Protein AF-A0A378K1S6-F1 (afdb_monomer_lite)

Organism: NCBI:txid39962

Radius of gyration: 22.29 Å; chains: 1; bounding box: 53×45×80 Å

InterPro domains:
  IPR025164 Toastrack DUF4097 [PF13349] (120-211)

Foldseek 3Di:
DPDFDEAEDAEAEALAEEEEEEHYEHNEEYYALYEYEYELYAYHYQEEYEHNYEYEYHYDDPPDPDDDDDDPDDPPDDPPDDPPVDRDEYEHAHAYEYYYNYEYEYAHYAYHYNYEYEECYEAEYAHYEYAYAYYYYLYEHEYAHYEYEYAYYYANYEAEYAAYEYEYAEYEANYEHEYAAYEYEYADYDFNYKYWYQHYFYHYNNRTQDFDPDPVRTGIDGRHQWDDDPDAWTAGNSDTCRVVVPDDPPDD

Secondary structure (DSSP, 8-state):
------EEES-BPTT-EEEEES-EEESS-BPTT-EEEEESS-EEESS-B-TT-EEEEE------------TT--------S---TTSPPPEEEESS-B-SS-EEEEEE-EEEEEEEE-TT-EEEEEES-EEEEEE-TT-EEEEEES-EEEEEE-TT-EEEEEES-EEEEEE-TT-EEEEEES-EEEEEE-TT-EEEESSS-EEETTEEPPPP--TTS-EEEETTS-EE-SSS-EEETTEE-GGGG-------

pLDDT: mean 78.79, std 20.81, range [35.28, 97.5]

Structure (mmCIF, N/CA/C/O backbone):
data_AF-A0A378K1S6-F1
#
_entry.id   AF-A0A378K1S6-F1
#
loop_
_atom_site.group_PDB
_atom_site.id
_atom_site.type_symbol
_atom_site.label_atom_id
_atom_site.label_alt_id
_atom_site.label_comp_id
_atom_site.label_asym_id
_atom_site.label_entity_id
_atom_site.label_seq_id
_atom_site.pdbx_PDB_ins_code
_atom_site.Cartn_x
_atom_site.Cartn_y
_atom_site.Cartn_z
_atom_site.occupancy
_atom_site.B_iso_or_equiv
_atom_site.auth_seq_id
_atom_site.auth_comp_id
_atom_site.auth_asym_id
_atom_site.auth_atom_id
_atom_site.pdbx_PDB_model_num
ATOM 1 N N . MET A 1 1 ? 9.702 -4.572 30.294 1.00 37.31 1 MET A N 1
ATOM 2 C CA . MET A 1 1 ? 9.050 -5.091 29.076 1.00 37.31 1 MET A CA 1
ATOM 3 C C . MET A 1 1 ? 7.591 -5.345 29.412 1.00 37.31 1 MET A C 1
ATOM 5 O O . MET A 1 1 ? 7.278 -6.385 29.970 1.00 37.31 1 MET A O 1
ATOM 9 N N . ALA A 1 2 ? 6.723 -4.352 29.216 1.00 37.12 2 ALA A N 1
ATOM 10 C CA . ALA A 1 2 ? 5.285 -4.559 29.347 1.00 37.12 2 ALA A CA 1
ATOM 11 C C . ALA A 1 2 ? 4.804 -5.079 27.992 1.00 37.12 2 ALA A C 1
ATOM 13 O O . ALA A 1 2 ? 4.876 -4.340 27.015 1.00 37.12 2 ALA A O 1
ATOM 14 N N . ALA A 1 3 ? 4.392 -6.344 27.920 1.00 41.31 3 ALA A N 1
ATOM 15 C CA . ALA A 1 3 ? 3.680 -6.844 26.753 1.00 41.31 3 ALA A CA 1
ATOM 16 C C . ALA A 1 3 ? 2.454 -5.942 26.557 1.00 41.31 3 ALA A C 1
ATOM 18 O O . ALA A 1 3 ? 1.600 -5.866 27.445 1.00 41.31 3 ALA A O 1
ATOM 19 N N . SER A 1 4 ? 2.407 -5.185 25.458 1.00 56.34 4 SER A N 1
ATOM 20 C CA . SER A 1 4 ? 1.212 -4.432 25.092 1.00 56.34 4 SER A CA 1
ATOM 21 C C . SER A 1 4 ? 0.082 -5.444 24.974 1.00 56.34 4 SER A C 1
ATOM 23 O O . SER A 1 4 ? 0.143 -6.337 24.133 1.00 56.34 4 SER A O 1
ATOM 25 N N . LYS A 1 5 ? -0.891 -5.359 25.879 1.00 69.75 5 LYS A N 1
ATOM 26 C CA . LYS A 1 5 ? -2.018 -6.282 25.939 1.00 69.75 5 LYS A CA 1
ATOM 27 C C . LYS A 1 5 ? -2.750 -6.210 24.597 1.00 69.75 5 LYS A C 1
ATOM 29 O O . LYS A 1 5 ? -3.290 -5.161 24.257 1.00 69.75 5 LYS A O 1
ATOM 34 N N . GLU A 1 6 ? -2.688 -7.289 23.830 1.00 84.44 6 GLU A N 1
ATOM 35 C CA . GLU A 1 6 ? -3.417 -7.419 22.575 1.00 84.44 6 GLU A CA 1
ATOM 36 C C . GLU A 1 6 ? -4.910 -7.485 22.886 1.00 84.44 6 GLU A C 1
ATOM 38 O O . GLU A 1 6 ? -5.344 -8.242 23.761 1.00 84.44 6 GLU A O 1
ATOM 43 N N . THR A 1 7 ? -5.687 -6.638 22.221 1.00 92.00 7 THR A N 1
ATOM 44 C CA . THR A 1 7 ? -7.142 -6.629 22.351 1.00 92.00 7 THR A CA 1
ATOM 45 C C . THR A 1 7 ? -7.732 -7.264 21.114 1.00 92.00 7 THR A C 1
ATOM 47 O O . THR A 1 7 ? -7.569 -6.739 20.017 1.00 92.00 7 THR A O 1
ATOM 50 N N . MET A 1 8 ? -8.431 -8.377 21.303 1.00 93.06 8 MET A N 1
ATOM 51 C CA . MET A 1 8 ? -9.116 -9.079 20.227 1.00 93.06 8 MET A CA 1
ATOM 52 C C . MET A 1 8 ? -10.597 -8.701 20.218 1.00 93.06 8 MET A C 1
ATOM 54 O O . MET A 1 8 ? -11.270 -8.775 21.250 1.00 93.06 8 MET A O 1
ATOM 58 N N . ILE A 1 9 ? -11.106 -8.318 19.052 1.00 94.75 9 ILE A N 1
ATOM 59 C CA . ILE A 1 9 ? -12.528 -8.101 18.781 1.00 94.75 9 ILE A CA 1
ATOM 60 C C . ILE A 1 9 ? -12.944 -8.933 17.569 1.00 94.75 9 ILE A C 1
ATOM 62 O O . ILE A 1 9 ? -12.126 -9.242 16.708 1.00 94.75 9 ILE A O 1
ATOM 66 N N . GLN A 1 10 ? -14.219 -9.307 17.501 1.00 93.12 10 GLN A N 1
ATOM 67 C CA . GLN A 1 10 ? -14.723 -10.117 16.389 1.00 93.12 10 GLN A CA 1
ATOM 68 C C . GLN A 1 10 ? -14.838 -9.290 15.102 1.00 93.12 10 GLN A C 1
ATOM 70 O O . GLN A 1 10 ? -14.186 -9.594 14.114 1.00 93.12 10 GLN A O 1
ATOM 75 N N . LEU A 1 11 ? -15.606 -8.201 15.135 1.00 94.25 11 LEU A N 1
ATOM 76 C CA . LEU A 1 11 ? -15.979 -7.409 13.962 1.00 94.25 11 LEU A CA 1
ATOM 77 C C . LEU A 1 11 ? -16.127 -5.942 14.368 1.00 94.25 11 LEU A C 1
ATOM 79 O O . LEU A 1 11 ? -16.638 -5.655 15.453 1.00 94.25 11 LEU A O 1
ATOM 83 N N . ILE A 1 12 ? -15.735 -5.031 13.479 1.00 95.00 12 ILE A N 1
ATOM 84 C CA . ILE A 1 12 ? -16.122 -3.614 13.548 1.00 95.00 12 ILE A CA 1
ATOM 85 C C . ILE A 1 12 ? -17.255 -3.413 12.550 1.00 95.00 12 ILE A C 1
ATOM 87 O O . ILE A 1 12 ? -17.107 -3.770 11.382 1.00 95.00 12 ILE A O 1
ATOM 91 N N . LYS A 1 13 ? -18.394 -2.885 12.995 1.00 96.00 13 LYS A N 1
ATOM 92 C CA . LYS A 1 13 ? -19.595 -2.764 12.161 1.00 96.00 13 LYS A CA 1
ATOM 93 C C . LYS A 1 13 ? -19.467 -1.638 11.140 1.00 96.00 13 LYS A C 1
ATOM 95 O O . LYS A 1 13 ? -18.623 -0.750 11.250 1.00 96.00 13 LYS A O 1
ATOM 100 N N . ASP A 1 14 ? -20.362 -1.660 10.161 1.00 96.19 14 ASP A N 1
ATOM 101 C CA . ASP A 1 14 ? -20.460 -0.608 9.154 1.00 96.19 14 ASP A CA 1
ATOM 102 C C . ASP A 1 14 ? -20.673 0.763 9.804 1.00 96.19 14 ASP A C 1
ATOM 104 O O . ASP A 1 14 ? -21.499 0.928 10.705 1.00 96.19 14 ASP A O 1
ATOM 108 N N . SER A 1 15 ? -19.923 1.755 9.325 1.00 95.56 15 SER A N 1
ATOM 109 C CA . SER A 1 15 ? -19.934 3.143 9.802 1.00 95.56 15 SER A CA 1
ATOM 110 C C . SER A 1 15 ? -19.638 3.311 11.300 1.00 95.56 15 SER A C 1
ATOM 112 O O . SER A 1 15 ? -19.875 4.380 11.865 1.00 95.56 15 SER A O 1
ATOM 114 N N . GLU A 1 16 ? -19.107 2.279 11.961 1.00 95.25 16 GLU A N 1
ATOM 115 C CA . GLU A 1 16 ? -18.703 2.352 13.361 1.00 95.25 16 GLU A CA 1
ATOM 116 C C . GLU A 1 16 ? -17.388 3.125 13.494 1.00 95.25 16 GLU A C 1
ATOM 118 O O . GLU A 1 16 ? -16.452 2.933 12.718 1.00 95.25 16 GLU A O 1
ATOM 123 N N . SER A 1 17 ? -17.304 4.000 14.498 1.00 95.12 17 SER A N 1
ATOM 124 C CA . SER A 1 17 ? -16.050 4.648 14.878 1.00 95.12 17 SER A CA 1
ATOM 125 C C . SER A 1 17 ? -15.469 3.933 16.088 1.00 95.12 17 SER A C 1
ATOM 127 O O . SER A 1 17 ? -16.049 3.979 17.172 1.00 95.12 17 SER A O 1
ATOM 129 N N . PHE A 1 18 ? -14.310 3.311 15.912 1.00 94.00 18 PHE A N 1
ATOM 130 C CA . PHE A 1 18 ? -13.623 2.541 16.935 1.00 94.00 18 PHE A CA 1
ATOM 131 C C . PHE A 1 18 ? -12.233 3.120 17.194 1.00 94.00 18 PHE A C 1
ATOM 133 O O . PHE A 1 18 ? -11.420 3.260 16.280 1.00 94.00 18 PHE A O 1
ATOM 140 N N . GLU A 1 19 ? -11.945 3.449 18.450 1.00 94.06 19 GLU A N 1
ATOM 141 C CA . GLU A 1 19 ? -10.629 3.928 18.869 1.00 94.06 19 GLU A CA 1
ATOM 142 C C . GLU A 1 19 ? -10.032 2.973 19.900 1.00 94.06 19 GLU A C 1
ATOM 144 O O . GLU A 1 19 ? -10.683 2.601 20.879 1.00 94.06 19 GLU A O 1
ATOM 149 N N . HIS A 1 20 ? -8.777 2.585 19.698 1.00 92.31 20 HIS A N 1
ATOM 150 C CA . HIS A 1 20 ? -8.073 1.682 20.596 1.00 92.31 20 HIS A CA 1
ATOM 151 C C . HIS A 1 20 ? -6.643 2.143 20.847 1.00 92.31 20 HIS A C 1
ATOM 153 O O . HIS A 1 20 ? -5.981 2.680 19.960 1.00 92.31 20 HIS A O 1
ATOM 159 N N . LYS A 1 21 ? -6.150 1.914 22.067 1.00 90.38 21 LYS A N 1
ATOM 160 C CA . LYS A 1 21 ? -4.752 2.145 22.426 1.00 90.38 21 LYS A CA 1
ATOM 161 C C . LYS A 1 21 ? -4.055 0.814 22.685 1.00 90.38 21 LYS A C 1
ATOM 163 O O . LYS A 1 21 ? -4.453 0.096 23.597 1.00 90.38 21 LYS A O 1
ATOM 168 N N . GLY A 1 22 ? -2.969 0.559 21.964 1.00 88.88 22 GLY A N 1
ATOM 169 C CA . GLY A 1 22 ? -2.272 -0.725 21.946 1.00 88.88 22 GLY A CA 1
ATOM 170 C C . GLY A 1 22 ? -2.624 -1.542 20.706 1.00 88.88 22 GLY A C 1
ATOM 171 O O . GLY A 1 22 ? -3.211 -1.022 19.760 1.00 88.88 22 GLY A O 1
ATOM 172 N N . THR A 1 23 ? -2.202 -2.804 20.682 1.00 91.81 23 THR A N 1
ATOM 173 C CA . THR A 1 23 ? -2.422 -3.684 19.530 1.00 91.81 23 THR A CA 1
ATOM 174 C C . THR A 1 23 ? -3.869 -4.162 19.485 1.00 91.81 23 THR A C 1
ATOM 176 O O . THR A 1 23 ? -4.363 -4.736 20.457 1.00 91.81 23 THR A O 1
ATOM 179 N N . LEU A 1 24 ? -4.523 -3.937 18.346 1.00 94.06 24 LEU A N 1
ATOM 180 C CA . LEU A 1 24 ? -5.886 -4.367 18.057 1.00 94.06 24 LEU A CA 1
ATOM 181 C C . LEU A 1 24 ? -5.865 -5.520 17.052 1.00 94.06 24 LEU A C 1
ATOM 183 O O . LEU A 1 24 ? -5.277 -5.391 15.979 1.00 94.06 24 LEU A O 1
ATOM 187 N N . HIS A 1 25 ? -6.556 -6.605 17.376 1.00 96.00 25 HIS A N 1
ATOM 188 C CA . HIS A 1 25 ? -6.791 -7.734 16.484 1.00 96.00 25 HIS A CA 1
ATOM 189 C C . HIS A 1 25 ? -8.284 -7.848 16.180 1.00 96.00 25 HIS A C 1
ATOM 191 O O . HIS A 1 25 ? -9.105 -7.969 17.087 1.00 96.00 25 HIS A O 1
ATOM 197 N N . VAL A 1 26 ? -8.638 -7.777 14.901 1.00 96.12 26 VAL A N 1
ATOM 198 C CA . VAL A 1 26 ? -9.987 -7.973 14.373 1.00 96.12 26 VAL A CA 1
ATOM 199 C C . VAL A 1 26 ? -10.040 -9.355 13.726 1.00 96.12 26 VAL A C 1
ATOM 201 O O . VAL A 1 26 ? -9.408 -9.582 12.695 1.00 96.12 26 VAL A O 1
ATOM 204 N N . ALA A 1 27 ? -10.766 -10.277 14.355 1.00 94.00 27 ALA A N 1
ATOM 205 C CA . ALA A 1 27 ? -10.811 -11.690 13.968 1.00 94.00 27 ALA A CA 1
ATOM 206 C C . ALA A 1 27 ? -11.601 -11.945 12.674 1.00 94.00 27 ALA A C 1
ATOM 208 O O . ALA A 1 27 ? -11.364 -12.921 11.969 1.00 94.00 27 ALA A O 1
ATOM 209 N N . GLU A 1 28 ? -12.560 -11.077 12.367 1.00 94.62 28 GLU A N 1
ATOM 210 C CA . GLU A 1 28 ? -13.306 -11.091 11.118 1.00 94.62 28 GLU A CA 1
ATOM 211 C C . GLU A 1 28 ? -12.905 -9.867 10.293 1.00 94.62 28 GLU A C 1
ATOM 213 O O . GLU A 1 28 ? -11.771 -9.753 9.846 1.00 94.62 28 GLU A O 1
ATOM 218 N N . SER A 1 29 ? -13.821 -8.936 10.057 1.00 94.50 29 SER A N 1
ATOM 219 C CA . SER A 1 29 ? -13.628 -7.850 9.102 1.00 94.50 29 SER A CA 1
ATOM 220 C C . SER A 1 29 ? -13.807 -6.479 9.743 1.00 94.50 29 SER A C 1
ATOM 222 O O . SER A 1 29 ? -14.279 -6.336 10.871 1.00 94.50 29 SER A O 1
ATOM 224 N N . ILE A 1 30 ? -13.424 -5.449 8.999 1.00 95.56 30 ILE A N 1
ATOM 225 C CA . ILE A 1 30 ? -13.795 -4.064 9.281 1.00 95.56 30 ILE A CA 1
ATOM 226 C C . ILE A 1 30 ? -14.911 -3.698 8.303 1.00 95.56 30 ILE A C 1
ATOM 228 O O . ILE A 1 30 ? -14.750 -3.874 7.093 1.00 95.56 30 ILE A O 1
ATOM 232 N N . GLY A 1 31 ? -16.049 -3.256 8.832 1.00 93.94 31 GLY A N 1
ATOM 233 C CA . GLY A 1 31 ? -17.245 -2.915 8.069 1.00 93.94 31 GLY A CA 1
ATOM 234 C C . GLY A 1 31 ? -17.079 -1.692 7.168 1.00 93.94 31 GLY A C 1
ATOM 235 O O . GLY A 1 31 ? -16.126 -0.915 7.283 1.00 93.94 31 GLY A O 1
ATOM 236 N N . ALA A 1 32 ? -18.026 -1.520 6.251 1.00 95.19 32 ALA A N 1
ATOM 237 C CA . ALA A 1 32 ? -17.996 -0.456 5.256 1.00 95.19 32 ALA A CA 1
ATOM 238 C C . ALA A 1 32 ? -18.150 0.918 5.921 1.00 95.19 32 ALA A C 1
ATOM 240 O O . ALA A 1 32 ? -18.984 1.108 6.806 1.00 95.19 32 ALA A O 1
ATOM 241 N N . GLY A 1 33 ? -17.337 1.893 5.519 1.00 93.06 33 GLY A N 1
ATOM 242 C CA . GLY A 1 33 ? -17.345 3.244 6.090 1.00 93.06 33 GLY A CA 1
ATOM 243 C C . GLY A 1 33 ? -16.884 3.325 7.549 1.00 93.06 33 GLY A C 1
ATOM 244 O O . GLY A 1 33 ? -16.992 4.390 8.158 1.00 93.06 33 GLY A O 1
ATOM 245 N N . ALA A 1 34 ? -16.395 2.228 8.137 1.00 95.75 34 ALA A N 1
ATOM 246 C CA . ALA A 1 34 ? -15.926 2.226 9.514 1.00 95.75 34 ALA A CA 1
ATOM 247 C C . ALA A 1 34 ? -14.677 3.100 9.670 1.00 95.75 34 ALA A C 1
ATOM 249 O O . ALA A 1 34 ? -13.805 3.149 8.798 1.00 95.75 34 ALA A O 1
ATOM 250 N N . LYS A 1 35 ? -14.564 3.768 10.815 1.00 96.38 35 LYS A N 1
ATOM 251 C CA . LYS A 1 35 ? -13.406 4.577 11.177 1.00 96.38 35 LYS A CA 1
ATOM 252 C C . LYS A 1 35 ? -12.655 3.899 12.309 1.00 96.38 35 LYS A C 1
ATOM 254 O O . LYS A 1 35 ? -13.189 3.768 13.403 1.00 96.38 35 LYS A O 1
ATOM 259 N N . VAL A 1 36 ? -11.408 3.513 12.075 1.00 95.25 36 VAL A N 1
ATOM 260 C CA . VAL A 1 36 ? -10.597 2.791 13.060 1.00 95.25 36 VAL A CA 1
ATOM 261 C C . VAL A 1 36 ? -9.342 3.584 13.363 1.00 95.25 36 VAL A C 1
ATOM 263 O O . VAL A 1 36 ? -8.524 3.828 12.481 1.00 95.25 36 VAL A O 1
ATOM 266 N N . ILE A 1 37 ? -9.178 3.983 14.619 1.00 93.12 37 ILE A N 1
ATOM 267 C CA . ILE A 1 37 ? -7.979 4.679 15.083 1.00 93.12 37 ILE A CA 1
ATOM 268 C C . ILE A 1 37 ? -7.268 3.785 16.089 1.00 93.12 37 ILE A C 1
ATOM 270 O O . ILE A 1 37 ? -7.780 3.530 17.178 1.00 93.12 37 ILE A O 1
ATOM 274 N N . VAL A 1 38 ? -6.061 3.343 15.747 1.00 91.62 38 VAL A N 1
ATOM 275 C CA . VAL A 1 38 ? -5.200 2.581 16.656 1.00 91.62 38 VAL A CA 1
ATOM 276 C C . VAL A 1 38 ? -4.043 3.466 17.083 1.00 91.62 38 VAL A C 1
ATOM 278 O O . VAL A 1 38 ? -3.268 3.937 16.258 1.00 91.62 38 VAL A O 1
ATOM 281 N N . THR A 1 39 ? -3.929 3.719 18.382 1.00 89.38 39 THR A N 1
ATOM 282 C CA . THR A 1 39 ? -2.878 4.559 18.957 1.00 89.38 39 THR A CA 1
ATOM 283 C C . THR A 1 39 ? -1.844 3.699 19.669 1.00 89.38 39 THR A C 1
ATOM 285 O O . THR A 1 39 ? -2.197 2.863 20.494 1.00 89.38 39 THR A O 1
ATOM 288 N N . ASP A 1 40 ? -0.558 3.932 19.413 1.00 85.38 40 ASP A N 1
ATOM 289 C CA . ASP A 1 40 ? 0.555 3.234 20.073 1.00 85.38 40 ASP A CA 1
ATOM 290 C C . ASP A 1 40 ? 0.516 1.701 19.942 1.00 85.38 40 ASP A C 1
ATOM 292 O O . ASP A 1 40 ? 0.953 0.988 20.844 1.00 85.38 40 ASP A O 1
ATOM 296 N N . GLY A 1 41 ? 0.031 1.181 18.814 1.00 88.06 41 GLY A N 1
ATOM 297 C CA . GLY A 1 41 ? 0.006 -0.259 18.575 1.00 88.06 41 GLY A CA 1
ATOM 298 C C . GLY A 1 41 ? -0.241 -0.646 17.126 1.00 88.06 41 GLY A C 1
ATOM 299 O O . GLY A 1 41 ? -0.372 0.210 16.251 1.00 88.06 41 GLY A O 1
ATOM 300 N N . SER A 1 42 ? -0.254 -1.953 16.896 1.00 91.31 42 SER A N 1
ATOM 301 C CA . SER A 1 42 ? -0.477 -2.564 15.585 1.00 91.31 42 SER A CA 1
ATOM 302 C C . SER A 1 42 ? -1.959 -2.861 15.355 1.00 91.31 42 SER A C 1
ATOM 304 O O . SER A 1 42 ? -2.729 -2.979 16.308 1.00 91.31 42 SER A O 1
ATOM 306 N N . LEU A 1 43 ? -2.351 -2.999 14.092 1.00 93.56 43 LEU A N 1
ATOM 307 C CA . LEU A 1 43 ? -3.688 -3.441 13.705 1.00 93.56 43 LEU A CA 1
ATOM 308 C C . LEU A 1 43 ? -3.562 -4.730 12.897 1.00 93.56 43 LEU A C 1
ATOM 310 O O . LEU A 1 43 ? -2.908 -4.750 11.858 1.00 93.56 43 LEU A O 1
ATOM 314 N N . ILE A 1 44 ? -4.185 -5.796 13.376 1.00 95.06 44 ILE A N 1
ATOM 315 C CA . ILE A 1 44 ? -4.249 -7.091 12.701 1.00 95.06 44 ILE A CA 1
ATOM 316 C C . ILE A 1 44 ? -5.705 -7.321 12.308 1.00 95.06 44 ILE A C 1
ATOM 318 O O . ILE A 1 44 ? -6.595 -7.159 13.138 1.00 95.06 44 ILE A O 1
ATOM 322 N N . VAL A 1 45 ? -5.951 -7.663 11.050 1.00 95.94 45 VAL A N 1
ATOM 323 C CA . VAL A 1 45 ? -7.276 -7.969 10.506 1.00 95.94 45 VAL A CA 1
ATOM 324 C C . VAL A 1 45 ? -7.179 -9.302 9.774 1.00 95.94 45 VAL A C 1
ATOM 326 O O . VAL A 1 45 ? -6.493 -9.397 8.754 1.00 95.94 45 VAL A O 1
ATOM 329 N N . ASP A 1 46 ? -7.845 -10.330 10.290 1.00 95.00 46 ASP A N 1
ATOM 330 C CA . ASP A 1 46 ? -7.813 -11.676 9.697 1.00 95.00 46 ASP A CA 1
ATOM 331 C C . ASP A 1 46 ? -8.727 -11.784 8.465 1.00 95.00 46 ASP A C 1
ATOM 333 O O . ASP A 1 46 ? -8.480 -12.569 7.549 1.00 95.00 46 ASP A O 1
ATOM 337 N N . GLY A 1 47 ? -9.785 -10.979 8.415 1.00 94.12 47 GLY A N 1
ATOM 338 C CA . GLY A 1 47 ? -10.680 -10.851 7.274 1.00 94.12 47 GLY A CA 1
ATOM 339 C C . GLY A 1 47 ? -10.358 -9.633 6.416 1.00 94.12 47 GLY A C 1
ATOM 340 O O . GLY A 1 47 ? -9.199 -9.277 6.199 1.00 94.12 47 GLY A O 1
ATOM 341 N N . SER A 1 48 ? -11.407 -9.018 5.873 1.00 95.12 48 SER A N 1
ATOM 342 C CA . SER A 1 48 ? -11.287 -7.931 4.898 1.00 95.12 48 SER A CA 1
ATOM 343 C C . SER A 1 48 ? -11.622 -6.574 5.513 1.00 95.12 48 SER A C 1
ATOM 345 O O . SER A 1 48 ? -12.363 -6.467 6.490 1.00 95.12 48 SER A O 1
ATOM 347 N N . ILE A 1 49 ? -11.094 -5.513 4.919 1.00 95.50 49 ILE A N 1
ATOM 348 C CA . ILE A 1 49 ? -11.525 -4.141 5.180 1.00 95.50 49 ILE A CA 1
ATOM 349 C C . ILE A 1 49 ? -12.504 -3.776 4.074 1.00 95.50 49 ILE A C 1
ATOM 351 O O . ILE A 1 49 ? -12.120 -3.813 2.913 1.00 95.50 49 ILE A O 1
ATOM 355 N N . HIS A 1 50 ? -13.747 -3.447 4.402 1.00 96.44 50 HIS A N 1
ATOM 356 C CA . HIS A 1 50 ? -14.764 -3.120 3.402 1.00 96.44 50 HIS A CA 1
ATOM 357 C C . HIS A 1 50 ? -14.673 -1.667 2.920 1.00 96.44 50 HIS A C 1
ATOM 359 O O . HIS A 1 50 ? -13.878 -0.859 3.410 1.00 96.44 50 HIS A O 1
ATOM 365 N N . ASP A 1 51 ? -15.501 -1.353 1.929 1.00 96.88 51 ASP A N 1
ATOM 366 C CA . ASP A 1 51 ? -15.455 -0.108 1.175 1.00 96.88 51 ASP A CA 1
ATOM 367 C C . ASP A 1 51 ? -15.599 1.136 2.057 1.00 96.88 51 ASP A C 1
ATOM 369 O O . ASP A 1 51 ? -16.388 1.180 3.000 1.00 96.88 51 ASP A O 1
ATOM 373 N N . GLY A 1 52 ? -14.845 2.184 1.736 1.00 93.00 52 GLY A N 1
ATOM 374 C CA . GLY A 1 52 ? -14.927 3.485 2.397 1.00 93.00 52 GLY A CA 1
ATOM 375 C C . GLY A 1 52 ? -14.378 3.521 3.824 1.00 93.00 52 GLY A C 1
ATOM 376 O O . GLY A 1 52 ? -14.511 4.548 4.490 1.00 93.00 52 GLY A O 1
ATOM 377 N N . ALA A 1 53 ? -13.777 2.436 4.320 1.00 95.19 53 ALA A N 1
ATOM 378 C CA . ALA A 1 53 ? -13.182 2.429 5.649 1.00 95.19 53 ALA A CA 1
ATOM 379 C C . ALA A 1 53 ? -12.025 3.441 5.759 1.00 95.19 53 ALA A C 1
ATOM 381 O O . ALA A 1 53 ? -11.242 3.653 4.826 1.00 95.19 53 ALA A O 1
ATO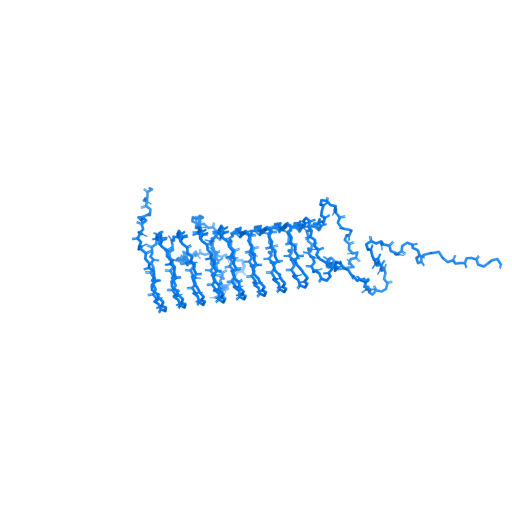M 382 N N . HIS A 1 54 ? -11.897 4.053 6.932 1.00 95.12 54 HIS A N 1
ATOM 383 C CA . HIS A 1 54 ? -10.850 5.013 7.249 1.00 95.12 54 HIS A CA 1
ATOM 384 C C . HIS A 1 54 ? -10.035 4.525 8.444 1.00 95.12 54 HIS A C 1
ATOM 386 O O . HIS A 1 54 ? -10.521 4.497 9.573 1.00 95.12 54 HIS A O 1
ATOM 392 N N . ILE A 1 55 ? -8.783 4.156 8.201 1.00 93.69 55 ILE A N 1
ATOM 393 C CA . ILE A 1 55 ? -7.886 3.580 9.196 1.00 93.69 55 ILE A CA 1
ATOM 394 C C . ILE A 1 55 ? -6.742 4.550 9.465 1.00 93.69 55 ILE A C 1
ATOM 396 O O . ILE A 1 55 ? -6.069 5.030 8.550 1.00 93.69 55 ILE A O 1
ATOM 400 N N . GLU A 1 56 ? -6.484 4.805 10.740 1.00 92.38 56 GLU A N 1
ATOM 401 C CA . GLU A 1 56 ? -5.384 5.654 11.167 1.00 92.38 56 GLU A CA 1
ATOM 402 C C . GLU A 1 56 ? -4.581 4.980 12.279 1.00 92.38 56 GLU A C 1
ATOM 404 O O . GLU A 1 56 ? -5.090 4.729 13.372 1.00 92.38 56 GLU A O 1
ATOM 409 N N . LEU A 1 57 ? -3.302 4.709 12.011 1.00 88.69 57 LEU A N 1
ATOM 410 C CA . LEU A 1 57 ? -2.364 4.261 13.036 1.00 88.69 57 LEU A CA 1
ATOM 411 C C . LEU A 1 57 ? -1.609 5.481 13.557 1.00 88.69 57 LEU A C 1
ATOM 413 O O . LEU A 1 57 ? -0.710 6.026 12.903 1.00 88.69 57 LEU A O 1
ATOM 417 N N . ARG A 1 58 ? -2.007 5.916 14.750 1.00 86.06 58 ARG A N 1
ATOM 418 C CA . ARG A 1 58 ? -1.461 7.078 15.440 1.00 86.06 58 ARG A CA 1
ATOM 419 C C . ARG A 1 58 ? -0.371 6.667 16.414 1.00 86.06 58 ARG A C 1
ATOM 421 O O . ARG A 1 58 ? -0.388 5.607 17.035 1.00 86.06 58 ARG A O 1
ATOM 428 N N . GLU A 1 59 ? 0.559 7.583 16.605 1.00 77.19 59 GLU A N 1
ATOM 429 C CA . GLU A 1 59 ? 1.514 7.531 17.699 1.00 77.19 59 GLU A CA 1
ATOM 430 C C . GLU A 1 59 ? 1.210 8.692 18.632 1.00 77.19 59 GLU A C 1
ATOM 432 O O . GLU A 1 59 ? 0.966 9.814 18.172 1.00 77.19 59 GLU A O 1
ATOM 437 N N . THR A 1 60 ? 1.206 8.436 19.939 1.00 72.56 60 THR A N 1
ATOM 438 C CA . THR A 1 60 ? 1.162 9.538 20.891 1.00 72.56 60 THR A CA 1
ATOM 439 C C . THR A 1 60 ? 2.414 10.391 20.691 1.00 72.56 60 THR A C 1
ATOM 441 O O . THR A 1 60 ? 3.528 9.860 20.695 1.00 72.56 60 THR A O 1
ATOM 444 N N . PRO A 1 61 ? 2.273 11.714 20.490 1.00 61.12 61 PRO A N 1
ATOM 445 C CA . PRO A 1 61 ? 3.426 12.583 20.338 1.00 61.12 61 PRO A CA 1
ATOM 446 C C . PRO A 1 61 ? 4.314 12.457 21.576 1.00 61.12 61 PRO A C 1
ATOM 448 O O . PRO A 1 61 ? 3.960 12.917 22.662 1.00 61.12 61 PRO A O 1
ATOM 451 N N . ARG A 1 62 ? 5.486 11.834 21.431 1.00 53.75 62 ARG A N 1
ATOM 452 C CA . ARG A 1 62 ? 6.529 11.939 22.447 1.00 53.75 62 ARG A CA 1
ATOM 453 C C . ARG A 1 62 ? 7.103 13.338 22.317 1.00 53.75 62 ARG A C 1
ATOM 455 O O . ARG A 1 62 ? 7.785 13.643 21.344 1.00 53.75 62 ARG A O 1
ATOM 462 N N . SER A 1 63 ? 6.779 14.205 23.269 1.00 47.56 63 SER A N 1
ATOM 463 C CA . SER A 1 63 ? 7.315 15.561 23.344 1.00 47.56 63 SER A CA 1
ATOM 464 C C . SER A 1 63 ? 8.842 15.512 23.385 1.00 47.56 63 SER A C 1
ATOM 466 O O . SER A 1 63 ? 9.437 15.315 24.443 1.00 47.56 63 SER A O 1
ATOM 468 N N . TYR A 1 64 ? 9.494 15.689 22.240 1.00 40.34 64 TYR A N 1
ATOM 469 C CA . TYR A 1 64 ? 10.937 15.854 22.188 1.00 40.34 64 TYR A CA 1
ATOM 470 C C . TYR A 1 64 ? 11.232 17.344 22.371 1.00 40.34 64 TYR A C 1
ATOM 472 O O . TYR A 1 64 ? 11.058 18.143 21.452 1.00 40.34 64 TYR A O 1
ATOM 480 N N . ARG A 1 65 ? 11.642 17.748 23.583 1.00 41.09 65 ARG A N 1
ATOM 481 C CA . ARG A 1 65 ? 12.246 19.072 23.799 1.00 41.09 65 ARG A CA 1
ATOM 482 C C . ARG A 1 65 ? 13.613 19.083 23.107 1.00 41.09 65 ARG A C 1
ATOM 484 O O . ARG A 1 65 ? 14.628 18.857 23.754 1.00 41.09 65 ARG A O 1
ATOM 491 N N . SER A 1 66 ? 13.652 19.335 21.801 1.00 42.50 66 SER A N 1
ATOM 492 C CA . SER A 1 66 ? 14.896 19.709 21.126 1.00 42.50 66 SER A CA 1
ATOM 493 C C . SER A 1 66 ? 14.980 21.226 21.070 1.00 42.50 66 SER A C 1
ATOM 495 O O . SER A 1 66 ? 14.339 21.868 20.244 1.00 42.50 66 SER A O 1
ATOM 497 N N . GLY A 1 67 ? 15.733 21.804 22.002 1.00 43.75 67 GLY A N 1
ATOM 498 C CA . GLY A 1 67 ? 16.249 23.157 21.857 1.00 43.75 67 GLY A CA 1
ATOM 499 C C . GLY A 1 67 ? 17.662 23.062 21.303 1.00 43.75 67 GLY A C 1
ATOM 500 O O . GLY A 1 67 ? 18.571 22.679 22.033 1.00 43.75 67 GLY A O 1
ATOM 501 N N . THR A 1 68 ? 17.862 23.395 20.032 1.00 45.00 68 THR A N 1
ATOM 502 C CA . THR A 1 68 ? 19.202 23.647 19.493 1.00 45.00 68 THR A CA 1
ATOM 503 C C . THR A 1 68 ? 19.449 25.150 19.569 1.00 45.00 68 THR A C 1
ATOM 505 O O . THR A 1 68 ? 18.809 25.916 18.855 1.00 45.00 68 THR A O 1
ATOM 508 N N . GLN A 1 69 ? 20.355 25.587 20.447 1.00 39.72 69 GLN A N 1
ATOM 509 C CA . GLN A 1 69 ? 20.869 26.956 20.413 1.00 39.72 69 GLN A CA 1
ATOM 510 C C . GLN A 1 69 ? 21.990 27.044 19.376 1.00 39.72 69 GLN A C 1
ATOM 512 O O . GLN A 1 69 ? 23.049 26.447 19.550 1.00 39.72 69 GLN A O 1
ATOM 517 N N . ILE A 1 70 ? 21.773 27.830 18.322 1.00 40.88 70 ILE A N 1
ATOM 518 C CA . ILE A 1 70 ? 22.840 28.363 17.471 1.00 40.88 70 ILE A CA 1
ATOM 519 C C . ILE A 1 70 ? 22.761 29.884 17.588 1.00 40.88 70 ILE A C 1
ATOM 521 O O . ILE A 1 70 ? 21.772 30.488 17.182 1.00 40.88 70 ILE A O 1
ATOM 525 N N . GLY A 1 71 ? 23.784 30.493 18.193 1.00 39.72 71 GLY A N 1
ATOM 526 C CA . GLY A 1 71 ? 24.060 31.930 18.084 1.00 39.72 71 GLY A CA 1
ATOM 527 C C . GLY A 1 71 ? 22.895 32.889 18.369 1.00 39.72 71 GLY A C 1
ATOM 528 O O . GLY A 1 71 ? 22.696 33.825 17.605 1.00 39.72 71 GLY A O 1
ATOM 529 N N . GLY A 1 72 ? 22.127 32.681 19.445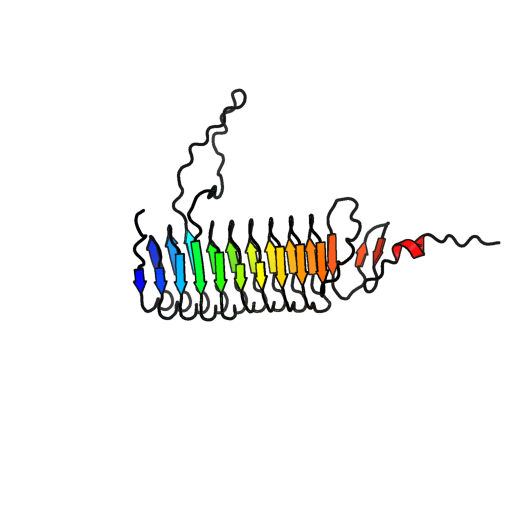 1.00 42.09 72 GLY A N 1
ATOM 530 C CA . GLY A 1 72 ? 21.134 33.660 19.918 1.00 42.09 72 GLY A CA 1
ATOM 531 C C . GLY A 1 72 ? 19.778 33.681 19.196 1.00 42.09 72 GLY A C 1
ATOM 532 O O . GLY A 1 72 ? 18.955 34.537 19.515 1.00 42.09 72 GLY A O 1
ATOM 533 N N . LEU A 1 73 ? 19.494 32.750 18.277 1.00 41.31 73 LEU A N 1
ATOM 534 C CA . LEU A 1 73 ? 18.185 32.646 17.621 1.00 41.31 73 LEU A CA 1
ATOM 535 C C . LEU A 1 73 ? 17.308 31.569 18.285 1.00 41.31 73 LEU A C 1
ATOM 537 O O . LEU A 1 73 ? 17.543 30.372 18.124 1.00 41.31 73 LEU A O 1
ATOM 541 N N . THR A 1 74 ? 16.261 31.985 19.002 1.00 45.47 74 THR A N 1
ATOM 542 C CA . THR A 1 74 ? 15.188 31.086 19.465 1.00 45.47 74 THR A CA 1
ATOM 543 C C . THR A 1 74 ? 14.147 30.955 18.353 1.00 45.47 74 THR A C 1
ATOM 545 O O . THR A 1 74 ? 13.345 31.864 18.143 1.00 45.47 74 THR A O 1
ATOM 548 N N . LEU A 1 75 ? 14.133 29.835 17.626 1.00 46.59 75 LEU A N 1
ATOM 549 C CA . LEU A 1 75 ? 13.064 29.539 16.666 1.00 46.59 75 LEU A CA 1
ATOM 550 C C . LEU A 1 75 ? 11.793 29.152 17.440 1.00 46.59 75 LEU A C 1
ATOM 552 O O . LEU A 1 75 ? 11.631 28.011 17.861 1.00 46.59 75 LEU A O 1
ATOM 556 N N . GLY A 1 76 ? 10.913 30.131 17.672 1.00 41.72 76 GLY A N 1
ATOM 557 C CA . GLY A 1 76 ? 9.755 30.007 18.567 1.00 41.72 76 GLY A CA 1
ATOM 558 C C . GLY A 1 76 ? 8.674 29.016 18.128 1.00 41.72 76 GLY A C 1
ATOM 559 O O . GLY A 1 76 ? 7.890 28.591 18.967 1.00 41.72 76 GLY A O 1
ATOM 560 N N . TYR A 1 77 ? 8.635 28.616 16.854 1.00 37.31 77 TYR A N 1
ATOM 561 C CA . TYR A 1 77 ? 7.621 27.695 16.339 1.00 37.31 77 TYR A CA 1
ATOM 562 C C . TYR A 1 77 ? 8.157 26.902 15.146 1.00 37.31 77 TYR A C 1
ATOM 564 O O . TYR A 1 77 ? 7.984 27.291 13.994 1.00 37.31 77 TYR A O 1
ATOM 572 N N . VAL A 1 78 ? 8.795 25.764 15.413 1.00 44.44 78 VAL A N 1
ATOM 573 C CA . VAL A 1 78 ? 8.971 24.724 14.395 1.00 44.44 78 VAL A CA 1
ATOM 574 C C . VAL A 1 78 ? 7.895 23.673 14.644 1.00 44.44 78 VAL A C 1
ATOM 576 O O . VAL A 1 78 ? 7.962 22.926 15.618 1.00 44.44 78 VAL A O 1
ATOM 579 N N . SER A 1 79 ? 6.881 23.609 13.780 1.00 40.03 79 SER A N 1
ATOM 580 C CA . SER A 1 79 ? 5.960 22.473 13.766 1.00 40.03 79 SER A CA 1
ATOM 581 C C . SER A 1 79 ? 6.688 21.293 13.133 1.00 40.03 79 SER A C 1
ATOM 583 O O . SER A 1 79 ? 6.724 21.161 11.907 1.00 40.03 79 SER A O 1
ATOM 585 N N . ILE A 1 80 ? 7.320 20.454 13.948 1.00 44.72 80 ILE A N 1
ATOM 586 C CA . ILE A 1 80 ? 7.980 19.270 13.414 1.00 44.72 80 ILE A CA 1
ATOM 587 C C . ILE A 1 80 ? 6.901 18.217 13.173 1.00 44.72 80 ILE A C 1
ATOM 589 O O . ILE A 1 80 ? 6.367 17.616 14.105 1.00 44.72 80 ILE A O 1
ATOM 593 N N . ARG A 1 81 ? 6.518 18.051 11.903 1.00 42.47 81 ARG A N 1
ATOM 594 C CA . ARG A 1 81 ? 5.540 17.047 11.490 1.00 42.47 81 ARG A CA 1
ATOM 595 C C . ARG A 1 81 ? 6.209 15.680 11.629 1.00 42.47 81 ARG A C 1
ATOM 597 O O . ARG A 1 81 ? 7.014 15.299 10.795 1.00 42.47 81 ARG A O 1
ATOM 604 N N . CYS A 1 82 ? 5.882 14.998 12.723 1.00 42.66 82 CYS A N 1
ATOM 605 C CA . CYS A 1 82 ? 6.276 13.630 13.035 1.00 42.66 82 CYS A CA 1
ATOM 606 C C . CYS A 1 82 ? 7.799 13.359 13.098 1.00 42.66 82 CYS A C 1
ATOM 608 O O . CYS A 1 82 ? 8.395 12.839 12.163 1.00 42.66 82 CYS A O 1
ATOM 610 N N . ILE A 1 83 ? 8.429 13.632 14.249 1.00 48.19 83 ILE A N 1
ATOM 611 C CA . ILE A 1 83 ? 9.738 13.041 14.600 1.00 48.19 83 ILE A CA 1
ATOM 612 C C . ILE A 1 83 ? 9.485 11.718 15.318 1.00 48.19 83 ILE A C 1
ATOM 614 O O . ILE A 1 83 ? 9.672 11.606 16.527 1.00 48.19 83 ILE A O 1
ATOM 618 N N . THR A 1 84 ? 9.001 10.700 14.621 1.00 51.56 84 THR A N 1
ATOM 619 C CA . THR A 1 84 ? 8.876 9.363 15.226 1.00 51.56 84 THR A CA 1
ATOM 620 C C . THR A 1 84 ? 10.103 8.526 14.894 1.00 51.56 84 THR A C 1
ATOM 622 O O . THR A 1 84 ? 10.022 7.438 14.348 1.00 51.56 84 THR A O 1
ATOM 625 N N . GLY A 1 85 ? 11.280 9.035 15.272 1.00 45.44 85 GLY A N 1
ATOM 626 C CA . GLY A 1 85 ? 12.558 8.317 15.179 1.00 45.44 85 GLY A CA 1
ATOM 627 C C . GLY A 1 85 ? 12.783 7.275 16.286 1.00 45.44 85 GLY A C 1
ATOM 628 O O . GLY A 1 85 ? 13.927 6.952 16.578 1.00 45.44 85 GLY A O 1
ATOM 629 N N . GLY A 1 86 ? 11.733 6.792 16.960 1.00 49.59 86 GLY A N 1
ATOM 630 C CA . GLY A 1 86 ? 11.902 5.896 18.115 1.00 49.59 86 GLY A CA 1
ATOM 631 C C . GLY A 1 86 ? 10.637 5.216 18.641 1.00 49.59 86 GLY A C 1
ATOM 632 O O . GLY A 1 86 ? 10.624 4.776 19.794 1.00 49.59 86 GLY A O 1
ATOM 633 N N . GLY A 1 87 ? 9.562 5.174 17.851 1.00 55.91 87 GLY A N 1
ATOM 634 C CA . GLY A 1 87 ? 8.423 4.296 18.131 1.00 55.91 87 GLY A CA 1
ATOM 635 C C . GLY A 1 87 ? 8.781 2.852 17.783 1.00 55.91 87 GLY A C 1
ATOM 636 O O . GLY A 1 87 ? 9.575 2.635 16.868 1.00 55.91 87 GLY A O 1
ATOM 637 N N . GLU A 1 88 ? 8.227 1.871 18.500 1.00 63.28 88 GLU A N 1
ATOM 638 C CA . GLU A 1 88 ? 8.372 0.473 18.077 1.00 63.28 88 GLU A CA 1
ATOM 639 C C . GLU A 1 88 ? 7.766 0.289 16.678 1.00 63.28 88 GLU A C 1
ATOM 641 O O . GLU A 1 88 ? 6.785 0.974 16.358 1.00 63.28 88 GLU A O 1
ATOM 646 N N . PRO A 1 89 ? 8.351 -0.573 15.826 1.00 66.81 89 PRO A N 1
ATOM 647 C CA . PRO A 1 89 ? 7.789 -0.855 14.514 1.00 66.81 89 PRO A CA 1
ATOM 648 C C . PRO A 1 89 ? 6.360 -1.366 14.696 1.00 66.81 89 PRO A C 1
ATOM 650 O O . PRO A 1 89 ? 6.117 -2.339 15.409 1.00 66.81 89 PRO A O 1
ATOM 653 N N . ARG A 1 90 ? 5.408 -0.668 14.080 1.00 84.69 90 ARG A N 1
ATOM 654 C CA . ARG A 1 90 ? 4.003 -1.073 14.060 1.00 84.69 90 ARG A CA 1
ATOM 655 C C . ARG A 1 90 ? 3.710 -1.710 12.724 1.00 84.69 90 ARG A C 1
ATOM 657 O O . ARG A 1 90 ? 4.345 -1.402 11.716 1.00 84.69 90 ARG A O 1
ATOM 664 N N . THR A 1 91 ? 2.707 -2.561 12.715 1.00 90.50 91 THR A N 1
ATOM 665 C CA . THR A 1 91 ? 2.288 -3.231 11.497 1.00 90.50 91 THR A CA 1
ATOM 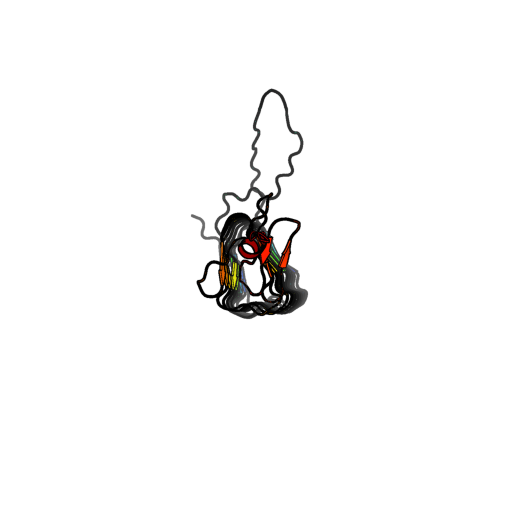666 C C . THR A 1 91 ? 0.781 -3.137 11.390 1.00 90.50 91 THR A C 1
ATOM 668 O O . THR A 1 91 ? 0.058 -3.402 12.350 1.00 90.50 91 THR A O 1
ATOM 671 N N . LEU A 1 92 ? 0.311 -2.740 10.217 1.00 92.62 92 LEU A N 1
ATOM 672 C CA . LEU A 1 92 ? -1.030 -3.058 9.767 1.00 92.62 92 LEU A CA 1
ATOM 673 C C . LEU A 1 92 ? -0.933 -4.358 8.968 1.00 92.62 92 LEU A C 1
ATOM 675 O O . LEU A 1 92 ? -0.330 -4.354 7.896 1.00 92.62 92 LEU A O 1
ATOM 679 N N . SER A 1 93 ? -1.512 -5.445 9.469 1.00 94.81 93 SER A N 1
ATOM 680 C CA . SER A 1 93 ? -1.619 -6.701 8.725 1.00 94.81 93 SER A CA 1
ATOM 681 C C . SER A 1 93 ? -3.070 -6.964 8.369 1.00 94.81 93 SER A C 1
ATOM 683 O O . SER A 1 93 ? -3.919 -7.002 9.252 1.00 94.81 93 SER A O 1
ATOM 685 N N . VAL A 1 94 ? -3.341 -7.172 7.087 1.00 95.06 94 VAL A N 1
ATOM 686 C CA . VAL A 1 94 ? -4.661 -7.521 6.561 1.00 95.06 94 VAL A CA 1
ATOM 687 C C . VAL A 1 94 ? -4.506 -8.822 5.796 1.00 95.06 94 VAL A C 1
ATOM 689 O O . VAL A 1 94 ? -3.812 -8.870 4.779 1.00 95.06 94 VAL A O 1
ATOM 692 N N . LEU A 1 95 ? -5.100 -9.892 6.310 1.00 93.62 95 LEU A N 1
ATOM 693 C CA . LEU A 1 95 ? -5.029 -11.206 5.679 1.00 93.62 95 LEU A CA 1
ATOM 694 C C . LEU A 1 95 ? -6.020 -11.319 4.507 1.00 93.62 95 LEU A C 1
ATOM 696 O O . LEU A 1 95 ? -5.707 -11.966 3.509 1.00 93.62 95 LEU A O 1
ATOM 700 N N . GLY A 1 96 ? -7.180 -10.664 4.598 1.00 93.06 96 GLY A N 1
ATOM 701 C CA . GLY A 1 96 ? -8.157 -10.579 3.515 1.00 93.06 96 GLY A CA 1
ATOM 702 C C . GLY A 1 96 ? -7.895 -9.442 2.526 1.00 93.06 96 GLY A C 1
ATOM 703 O O . GLY A 1 96 ? -6.770 -8.969 2.349 1.00 93.06 96 GLY A O 1
ATOM 704 N N . ASN A 1 97 ? -8.968 -9.012 1.861 1.00 95.06 97 ASN A N 1
ATOM 705 C CA . ASN A 1 97 ? -8.932 -7.942 0.870 1.00 95.06 97 ASN A CA 1
ATOM 706 C C . ASN A 1 97 ? -9.152 -6.575 1.523 1.00 95.06 97 ASN A C 1
ATOM 708 O O . ASN A 1 97 ? -9.754 -6.455 2.590 1.00 95.06 97 ASN A O 1
ATOM 712 N N . VAL A 1 98 ? -8.706 -5.527 0.847 1.00 96.12 98 VAL A N 1
ATOM 713 C CA . VAL A 1 98 ? -9.104 -4.150 1.132 1.00 96.12 98 VAL A CA 1
ATOM 714 C C . VAL A 1 98 ? -10.080 -3.740 0.039 1.00 96.12 98 VAL A C 1
ATOM 716 O O . VAL A 1 98 ? -9.772 -3.901 -1.136 1.00 96.12 98 VAL A O 1
ATOM 719 N N . GLY A 1 99 ? -11.252 -3.247 0.416 1.00 94.38 99 GLY A N 1
ATOM 720 C CA . GLY A 1 99 ? -12.317 -2.823 -0.486 1.00 94.38 99 GLY A CA 1
ATOM 721 C C . GLY A 1 99 ? -11.964 -1.557 -1.259 1.00 94.38 99 GLY A C 1
ATOM 722 O O . GLY A 1 99 ? -10.799 -1.182 -1.384 1.00 94.38 99 GLY A O 1
ATOM 723 N N . GLU A 1 100 ? -12.975 -0.887 -1.791 1.00 96.00 100 GLU A N 1
ATOM 724 C CA . GLU A 1 100 ? -12.826 0.343 -2.567 1.00 96.00 100 GLU A CA 1
ATOM 725 C C . GLU A 1 100 ? -12.847 1.598 -1.687 1.00 96.00 100 GLU A C 1
ATOM 727 O O . GLU A 1 100 ? -13.473 1.631 -0.631 1.00 96.00 100 GLU A O 1
ATOM 732 N N . ASN A 1 101 ? -12.209 2.681 -2.135 1.00 95.56 101 ASN A N 1
ATOM 733 C CA . ASN A 1 101 ? -12.204 3.984 -1.450 1.00 95.56 101 ASN A CA 1
ATOM 734 C C . ASN A 1 101 ? -11.704 3.932 0.008 1.00 95.56 101 ASN A C 1
ATOM 736 O O . ASN A 1 101 ? -12.074 4.770 0.833 1.00 95.56 101 ASN A O 1
ATOM 740 N N . VAL A 1 102 ? -10.860 2.955 0.342 1.00 95.56 102 VAL A N 1
ATOM 741 C CA . VAL A 1 102 ? -10.293 2.817 1.686 1.00 95.56 102 VAL A CA 1
ATOM 742 C C . VAL A 1 102 ? -9.120 3.774 1.853 1.00 95.56 102 VAL A C 1
ATOM 744 O O . VAL A 1 102 ? -8.233 3.862 1.002 1.00 95.56 102 VAL A O 1
ATOM 747 N N . THR A 1 103 ? -9.091 4.482 2.977 1.00 95.75 103 THR A N 1
ATOM 748 C CA . THR A 1 103 ? -7.983 5.366 3.350 1.00 95.75 103 THR A CA 1
ATOM 749 C C . THR A 1 103 ? -7.257 4.794 4.553 1.00 95.75 103 THR A C 1
ATOM 751 O O . THR A 1 103 ? -7.868 4.578 5.594 1.00 95.75 103 THR A O 1
ATOM 754 N N . ILE A 1 104 ? -5.951 4.589 4.435 1.00 94.00 104 ILE A N 1
ATOM 755 C CA . ILE A 1 104 ? -5.093 4.091 5.507 1.00 94.00 104 ILE A CA 1
ATOM 756 C C . ILE A 1 104 ? -3.932 5.056 5.661 1.00 94.00 104 ILE A C 1
ATOM 758 O O . ILE A 1 104 ? -3.187 5.303 4.709 1.00 94.00 104 ILE A O 1
ATOM 762 N N . THR A 1 105 ? -3.779 5.622 6.852 1.00 93.88 105 THR A N 1
ATOM 763 C CA . THR A 1 105 ? -2.702 6.573 7.121 1.00 93.88 105 THR A CA 1
ATOM 764 C C . THR A 1 105 ? -1.959 6.244 8.401 1.00 93.88 105 THR A C 1
ATOM 766 O O . THR A 1 105 ? -2.542 5.853 9.413 1.00 93.88 105 THR A O 1
ATOM 769 N N . SER A 1 106 ? -0.641 6.396 8.363 1.00 88.50 106 SER A N 1
ATOM 770 C CA . SER A 1 106 ? 0.207 6.205 9.530 1.00 88.50 106 SER A CA 1
ATOM 771 C C . SER A 1 106 ? 1.460 7.055 9.469 1.00 88.50 106 SER A C 1
ATOM 773 O O . SER A 1 106 ? 1.973 7.424 8.415 1.00 88.50 106 SER A O 1
ATOM 775 N N . CYS A 1 107 ? 1.998 7.317 10.647 1.00 83.62 107 CYS A N 1
ATOM 776 C CA . CYS A 1 107 ? 3.296 7.955 10.802 1.00 83.62 107 CYS A CA 1
ATOM 777 C C . CYS A 1 107 ? 4.448 6.942 10.772 1.00 83.62 107 CYS A C 1
ATOM 779 O O . CYS A 1 107 ? 5.504 7.197 10.203 1.00 83.62 107 CYS A O 1
ATOM 781 N N . ASN A 1 108 ? 4.257 5.791 11.410 1.00 85.44 108 ASN A N 1
ATOM 782 C CA . ASN A 1 108 ? 5.292 4.779 11.558 1.00 85.44 108 ASN A CA 1
ATOM 783 C C . ASN A 1 108 ? 4.631 3.402 11.621 1.00 85.44 108 ASN A C 1
ATOM 785 O O . ASN A 1 108 ? 4.248 2.959 12.706 1.00 85.44 108 ASN A O 1
ATOM 789 N N . ALA A 1 109 ? 4.404 2.798 10.457 1.00 88.19 109 ALA A N 1
ATOM 790 C CA . ALA A 1 109 ? 3.878 1.445 10.352 1.00 88.19 109 ALA A CA 1
ATOM 791 C C . ALA A 1 109 ? 4.211 0.817 8.994 1.00 88.19 109 ALA A C 1
ATOM 793 O O . ALA A 1 109 ? 4.099 1.477 7.955 1.00 88.19 109 ALA A O 1
ATOM 794 N N . ASP A 1 110 ? 4.557 -0.469 9.021 1.00 93.44 110 ASP A N 1
ATOM 795 C CA . ASP A 1 110 ? 4.569 -1.326 7.841 1.00 93.44 110 ASP A CA 1
ATOM 796 C C . ASP A 1 110 ? 3.134 -1.737 7.492 1.00 93.44 110 ASP A C 1
ATOM 798 O O . ASP A 1 110 ? 2.351 -2.096 8.373 1.00 93.44 110 ASP A O 1
ATOM 802 N N . TYR A 1 111 ? 2.784 -1.721 6.211 1.00 95.75 111 TYR A N 1
ATOM 803 C CA . TYR A 1 111 ? 1.508 -2.229 5.713 1.00 95.75 111 TYR A CA 1
ATOM 804 C C . TYR A 1 111 ? 1.737 -3.558 5.015 1.00 95.75 111 TYR A C 1
ATOM 806 O O . TYR A 1 111 ? 2.527 -3.636 4.076 1.00 95.75 111 TYR A O 1
ATOM 814 N N . ILE A 1 112 ? 1.038 -4.595 5.458 1.00 96.44 112 ILE A N 1
ATOM 815 C CA . ILE A 1 112 ? 1.097 -5.935 4.888 1.00 96.44 112 ILE A CA 1
ATOM 816 C C . ILE A 1 112 ? -0.330 -6.337 4.538 1.00 96.44 112 ILE A C 1
ATOM 818 O O . ILE A 1 112 ? -1.126 -6.647 5.417 1.00 96.44 112 ILE A O 1
ATOM 822 N N . VAL A 1 113 ? -0.658 -6.320 3.250 1.00 96.19 113 VAL A N 1
ATOM 823 C CA . VAL A 1 113 ? -1.955 -6.775 2.736 1.00 96.19 113 VAL A CA 1
ATOM 824 C C . VAL A 1 113 ? -1.718 -8.043 1.933 1.00 96.19 113 VAL A C 1
ATOM 826 O O . VAL A 1 113 ? -1.071 -8.007 0.884 1.00 96.19 113 VAL A O 1
ATOM 829 N N . ALA A 1 114 ? -2.201 -9.171 2.448 1.00 93.44 114 ALA A N 1
ATOM 830 C CA . ALA A 1 114 ? -2.071 -10.459 1.779 1.00 93.44 114 ALA A CA 1
ATOM 831 C C . ALA A 1 114 ? -3.054 -10.594 0.604 1.00 93.44 114 ALA A C 1
ATOM 833 O O . ALA A 1 114 ? -2.697 -11.193 -0.412 1.00 93.44 114 ALA A O 1
ATOM 834 N N . GLY A 1 115 ? -4.251 -10.012 0.715 1.00 92.19 115 GLY A N 1
ATOM 835 C CA . GLY A 1 115 ? -5.238 -9.976 -0.361 1.00 92.19 115 GLY A CA 1
ATOM 836 C C . GLY A 1 115 ? -5.005 -8.882 -1.408 1.00 92.19 115 GLY A C 1
ATOM 837 O O . GLY A 1 115 ? -3.908 -8.338 -1.578 1.00 92.19 115 GLY A O 1
ATOM 838 N N . GLU A 1 116 ? -6.073 -8.572 -2.138 1.00 94.75 116 GLU A N 1
ATOM 839 C CA . GLU A 1 116 ? -6.129 -7.489 -3.121 1.00 94.75 116 GLU A CA 1
ATOM 840 C C . GLU A 1 116 ? -6.612 -6.188 -2.471 1.00 94.75 116 GLU A C 1
ATOM 842 O O . GLU A 1 116 ? -7.499 -6.196 -1.619 1.00 94.75 116 GLU A O 1
ATOM 847 N N . ILE A 1 117 ? -6.037 -5.063 -2.894 1.00 96.06 117 ILE A N 1
ATOM 848 C CA . ILE A 1 117 ? -6.578 -3.730 -2.634 1.00 96.06 117 ILE A CA 1
ATOM 849 C C . ILE A 1 117 ? -7.515 -3.358 -3.775 1.00 96.06 117 ILE A C 1
ATOM 851 O O . ILE A 1 117 ? -7.130 -3.452 -4.936 1.00 96.06 117 ILE A O 1
ATOM 855 N N . GLY A 1 118 ? -8.713 -2.892 -3.442 1.00 95.19 118 GLY A N 1
ATOM 856 C CA . GLY A 1 118 ? -9.714 -2.428 -4.386 1.00 95.19 118 GLY A CA 1
ATOM 857 C C . GLY A 1 118 ? -9.342 -1.118 -5.080 1.00 95.19 118 GLY A C 1
ATOM 858 O O . GLY A 1 118 ? -8.185 -0.688 -5.143 1.00 95.19 118 GLY A O 1
ATOM 859 N N . ARG A 1 119 ? -10.358 -0.489 -5.664 1.00 95.88 119 ARG A N 1
ATOM 860 C CA . ARG A 1 119 ? -10.218 0.726 -6.469 1.00 95.88 119 ARG A CA 1
ATOM 861 C C . ARG A 1 119 ? -10.135 1.970 -5.588 1.00 95.88 119 ARG A C 1
ATOM 863 O O . ARG A 1 119 ? -10.777 2.036 -4.541 1.00 95.88 119 ARG A O 1
ATOM 870 N N . SER A 1 120 ? -9.427 2.992 -6.062 1.00 95.88 120 SER A N 1
ATOM 871 C CA . SER A 1 120 ? -9.411 4.332 -5.447 1.00 95.88 120 SER A CA 1
ATOM 872 C C . SER A 1 120 ? -8.970 4.350 -3.976 1.00 95.88 120 SER A C 1
ATOM 874 O O . SER A 1 120 ? -9.420 5.186 -3.192 1.00 95.88 120 SER A O 1
ATOM 876 N N . CYS A 1 121 ? -8.093 3.431 -3.576 1.00 96.00 121 CYS A N 1
ATOM 877 C CA . CYS A 1 121 ? -7.589 3.364 -2.209 1.00 96.00 121 CYS A CA 1
ATOM 878 C C . CYS A 1 121 ? -6.393 4.291 -2.011 1.00 96.00 121 CYS A C 1
ATOM 880 O O . CYS A 1 121 ? -5.584 4.496 -2.915 1.00 96.00 121 CYS A O 1
ATOM 882 N N . TYR A 1 122 ? -6.244 4.822 -0.803 1.00 97.12 122 TYR A N 1
ATOM 883 C CA . TYR A 1 122 ? -5.147 5.710 -0.439 1.00 97.12 122 TYR A CA 1
ATOM 884 C C . TYR A 1 122 ? -4.423 5.171 0.791 1.00 97.12 122 TYR A C 1
ATOM 886 O O . TYR A 1 122 ? -4.940 5.234 1.903 1.00 97.12 122 TYR A O 1
ATOM 894 N N . LEU A 1 123 ? -3.220 4.638 0.596 1.00 96.50 123 LEU A N 1
ATOM 895 C CA . LEU A 1 123 ? -2.367 4.104 1.653 1.00 96.50 123 LEU A CA 1
ATOM 896 C C . LEU A 1 123 ? -1.147 5.011 1.792 1.00 96.50 123 LEU A C 1
ATOM 898 O O . LEU A 1 123 ? -0.355 5.132 0.856 1.00 96.50 123 LEU A O 1
ATOM 902 N N . LYS A 1 124 ? -0.963 5.631 2.959 1.00 95.12 124 LYS A N 1
ATOM 903 C CA . LYS A 1 124 ? 0.186 6.500 3.224 1.00 95.12 124 LYS A CA 1
ATOM 904 C C . LYS A 1 124 ? 0.851 6.198 4.562 1.00 95.12 124 LYS A C 1
ATOM 906 O O . LYS A 1 124 ? 0.242 6.405 5.606 1.00 95.12 124 LYS A O 1
ATOM 911 N N . THR A 1 125 ? 2.140 5.877 4.529 1.00 91.12 125 THR A N 1
ATOM 912 C CA . THR A 1 125 ? 2.993 5.792 5.723 1.00 91.12 125 THR A CA 1
ATOM 913 C C . THR A 1 125 ? 4.178 6.755 5.614 1.00 91.12 125 THR A C 1
ATOM 915 O O . THR A 1 125 ? 4.713 6.959 4.529 1.00 91.12 125 THR A O 1
ATOM 918 N N . GLU A 1 126 ? 4.598 7.403 6.701 1.00 89.06 126 GLU A N 1
ATOM 919 C CA . GLU A 1 126 ? 5.829 8.216 6.663 1.00 89.06 126 GLU A CA 1
ATOM 920 C C . GLU A 1 126 ? 7.071 7.329 6.841 1.00 89.06 126 GLU A C 1
ATOM 922 O O . GLU A 1 126 ? 8.025 7.437 6.077 1.00 89.06 126 GLU A O 1
ATOM 927 N N . ASN A 1 127 ? 7.049 6.397 7.793 1.00 87.69 127 ASN A N 1
ATOM 928 C CA . ASN A 1 127 ? 8.119 5.424 8.005 1.00 87.69 127 ASN A CA 1
ATOM 929 C C . ASN A 1 127 ? 7.525 4.017 7.989 1.00 87.69 127 ASN A C 1
ATOM 931 O O . ASN A 1 127 ? 6.699 3.679 8.835 1.00 87.69 127 ASN A O 1
ATOM 935 N N . GLY A 1 128 ? 7.923 3.208 7.016 1.00 90.19 128 GLY A N 1
ATOM 936 C CA . GLY A 1 128 ? 7.408 1.854 6.877 1.00 90.19 128 GLY A CA 1
ATOM 937 C C . GLY A 1 128 ? 7.309 1.400 5.433 1.00 90.19 128 GLY A C 1
ATOM 938 O O . GLY A 1 128 ? 7.161 2.187 4.492 1.00 90.19 128 GLY A O 1
ATOM 939 N N . ASN A 1 129 ? 7.420 0.096 5.264 1.00 94.75 129 ASN A N 1
ATOM 940 C CA . ASN A 1 129 ? 7.282 -0.585 3.996 1.00 94.75 129 ASN A CA 1
ATOM 941 C C . ASN A 1 129 ? 5.807 -0.841 3.701 1.00 94.75 129 ASN A C 1
ATOM 943 O O . ASN A 1 129 ? 5.009 -1.094 4.599 1.00 94.75 129 ASN A O 1
ATOM 947 N N . ILE A 1 130 ? 5.454 -0.836 2.423 1.00 96.69 130 ILE A N 1
ATOM 948 C CA . ILE A 1 130 ? 4.129 -1.237 1.960 1.00 96.69 130 ILE A CA 1
ATOM 949 C C . ILE A 1 130 ? 4.310 -2.501 1.130 1.00 96.69 130 ILE A C 1
ATOM 951 O O . ILE A 1 130 ? 4.961 -2.473 0.087 1.00 96.69 130 ILE A O 1
ATOM 955 N N . LYS A 1 131 ? 3.760 -3.616 1.601 1.00 97.50 131 LYS A N 1
ATOM 956 C CA . LYS A 1 131 ? 3.753 -4.905 0.915 1.00 97.50 131 LYS A CA 1
ATOM 957 C C . LYS A 1 131 ? 2.315 -5.301 0.626 1.00 97.50 131 LYS A C 1
ATOM 959 O O . LYS A 1 131 ? 1.526 -5.504 1.543 1.00 97.50 131 LYS A O 1
ATOM 964 N N . VAL A 1 132 ? 1.996 -5.418 -0.652 1.00 95.62 132 VAL A N 1
ATOM 965 C CA . VAL A 1 132 ? 0.654 -5.748 -1.133 1.00 95.62 132 VAL A CA 1
ATOM 966 C C . VAL A 1 132 ? 0.778 -6.805 -2.215 1.00 95.62 132 VAL A C 1
ATOM 968 O O . VAL A 1 132 ? 1.742 -6.792 -2.976 1.00 95.62 132 VAL A O 1
ATOM 971 N N . THR A 1 133 ? -0.179 -7.719 -2.311 1.00 95.38 133 THR A N 1
ATOM 972 C CA . THR A 1 133 ? -0.213 -8.656 -3.437 1.00 95.38 133 THR A CA 1
ATOM 973 C C . THR A 1 133 ? -0.661 -7.928 -4.702 1.00 95.38 133 THR A C 1
ATOM 975 O O . THR A 1 133 ? 0.138 -7.720 -5.611 1.00 95.38 133 THR A O 1
ATOM 978 N N . LYS A 1 134 ? -1.903 -7.446 -4.748 1.00 95.12 134 LYS A N 1
ATOM 979 C CA . LYS A 1 134 ? -2.463 -6.770 -5.925 1.00 95.12 134 LYS A CA 1
ATOM 980 C C . LYS A 1 134 ? -3.068 -5.424 -5.562 1.00 95.12 134 LYS A C 1
ATOM 982 O O . LYS A 1 134 ? -3.733 -5.301 -4.537 1.00 95.12 134 LYS A O 1
ATOM 987 N N . VAL A 1 135 ? -2.839 -4.425 -6.407 1.00 96.50 135 VAL A N 1
ATOM 988 C CA . VAL A 1 135 ? -3.370 -3.069 -6.243 1.00 96.50 135 VAL A CA 1
ATOM 989 C C . VAL A 1 135 ? -4.369 -2.773 -7.354 1.00 96.50 135 VAL A C 1
ATOM 991 O O . VAL A 1 135 ? -4.022 -2.829 -8.534 1.00 96.50 135 VAL A O 1
ATOM 994 N N . GLY A 1 136 ? -5.601 -2.453 -6.975 1.00 94.19 136 GLY A N 1
ATOM 995 C CA . GLY A 1 136 ? -6.676 -2.075 -7.880 1.00 94.19 136 GLY A CA 1
ATOM 996 C C . GLY A 1 136 ? -6.462 -0.709 -8.529 1.00 94.19 136 GLY A C 1
ATOM 997 O O . GLY A 1 136 ? -5.561 0.051 -8.179 1.00 94.19 136 GLY A O 1
ATOM 998 N N . GLU A 1 137 ? -7.303 -0.406 -9.514 1.00 94.75 137 GLU A N 1
ATOM 999 C CA . GLU A 1 137 ? -7.187 0.804 -10.332 1.00 94.75 137 GLU A CA 1
ATOM 1000 C C . GLU A 1 137 ? -7.320 2.100 -9.518 1.00 94.75 137 GLU A C 1
ATOM 1002 O O . GLU A 1 137 ? -8.082 2.174 -8.551 1.00 94.75 137 GLU A O 1
ATOM 1007 N N . SER A 1 138 ? -6.622 3.148 -9.959 1.00 95.25 138 SER A N 1
ATOM 1008 C CA . SER A 1 138 ? -6.676 4.502 -9.382 1.00 95.25 138 SER A CA 1
ATOM 1009 C C . SER A 1 138 ? -6.278 4.594 -7.903 1.00 95.25 138 SER A C 1
ATOM 1011 O O . SER A 1 138 ? -6.603 5.573 -7.231 1.00 95.25 138 SER A O 1
ATOM 1013 N N . SER A 1 139 ? -5.567 3.596 -7.383 1.00 96.81 139 SER A N 1
ATOM 1014 C CA . SER A 1 139 ? -5.085 3.586 -6.002 1.00 96.81 139 SER A CA 1
ATOM 1015 C C . SER A 1 139 ? -3.748 4.323 -5.858 1.00 96.81 139 SER A C 1
ATOM 1017 O O . SER A 1 139 ? -2.998 4.507 -6.816 1.00 96.81 139 SER A O 1
ATOM 1019 N N . SER A 1 140 ? -3.430 4.780 -4.650 1.00 97.00 140 SER A N 1
ATOM 1020 C CA . SER A 1 140 ? -2.191 5.493 -4.328 1.00 97.00 140 SER A CA 1
ATOM 1021 C C . SER A 1 140 ? -1.528 4.886 -3.098 1.00 97.00 140 SER A C 1
ATOM 1023 O O . SER A 1 140 ? -2.105 4.905 -2.013 1.00 97.00 140 SER A O 1
ATOM 1025 N N . LEU A 1 141 ? -0.311 4.368 -3.257 1.00 97.00 141 LEU A N 1
ATOM 1026 C CA . LEU A 1 141 ? 0.518 3.833 -2.176 1.00 97.00 141 LEU A CA 1
ATOM 1027 C C . LEU A 1 141 ? 1.748 4.727 -2.028 1.00 97.00 141 LEU A C 1
ATOM 1029 O O . LEU A 1 141 ? 2.563 4.845 -2.947 1.00 97.00 141 LEU A O 1
ATOM 1033 N N . ILE A 1 142 ? 1.878 5.366 -0.869 1.00 96.19 142 ILE A N 1
ATOM 1034 C CA . ILE A 1 142 ? 2.891 6.387 -0.615 1.00 96.19 142 ILE A CA 1
ATOM 1035 C C . ILE A 1 142 ? 3.661 6.042 0.659 1.00 96.19 142 ILE A C 1
ATOM 1037 O O . ILE A 1 142 ? 3.072 5.905 1.730 1.00 96.19 142 ILE A O 1
ATOM 1041 N N . SER A 1 143 ? 4.985 5.956 0.552 1.00 93.44 143 SER A N 1
ATOM 1042 C CA . SER A 1 143 ? 5.891 5.892 1.703 1.00 93.44 143 SER A CA 1
ATOM 1043 C C . SER A 1 143 ? 6.873 7.067 1.676 1.00 93.44 143 SER A C 1
ATOM 1045 O O . SER A 1 143 ? 7.278 7.511 0.605 1.00 93.44 143 SER A O 1
ATOM 1047 N N . SER A 1 144 ? 7.277 7.621 2.818 1.00 91.00 144 SER A N 1
ATOM 1048 C CA . SER A 1 144 ? 8.401 8.575 2.828 1.00 91.00 144 SER A CA 1
ATOM 1049 C C . SER A 1 144 ? 9.727 7.837 3.009 1.00 91.00 144 SER A C 1
ATOM 1051 O O . SER A 1 144 ? 10.653 8.048 2.227 1.00 91.00 144 SER A O 1
ATOM 1053 N N . ASN A 1 145 ? 9.805 6.923 3.974 1.00 89.81 145 ASN A N 1
ATOM 1054 C CA . ASN A 1 145 ? 10.990 6.129 4.292 1.00 89.81 145 ASN A CA 1
ATOM 1055 C C . ASN A 1 145 ? 10.621 4.644 4.372 1.00 89.81 145 ASN A C 1
ATOM 1057 O O . ASN A 1 145 ? 10.326 4.111 5.445 1.00 89.81 145 ASN A O 1
ATOM 1061 N N . GLY A 1 146 ? 10.633 3.969 3.229 1.00 91.75 146 GLY A N 1
ATOM 1062 C CA . GLY A 1 146 ? 10.314 2.553 3.149 1.00 91.75 146 GLY A CA 1
ATOM 1063 C C . GLY A 1 146 ? 10.164 2.057 1.721 1.00 91.75 146 GLY A C 1
ATOM 1064 O O . GLY A 1 146 ? 9.997 2.823 0.769 1.00 91.75 146 GLY A O 1
ATOM 1065 N N . ASN A 1 147 ? 10.252 0.742 1.568 1.00 95.88 147 ASN A N 1
ATOM 1066 C CA . ASN A 1 147 ? 10.101 0.085 0.279 1.00 95.88 147 ASN A CA 1
ATOM 1067 C C . ASN A 1 147 ? 8.623 -0.140 -0.036 1.00 95.88 147 ASN A C 1
ATOM 1069 O O . ASN A 1 147 ? 7.826 -0.417 0.858 1.00 95.88 147 ASN A O 1
ATOM 1073 N N . ILE A 1 148 ? 8.274 -0.104 -1.318 1.00 97.38 148 ILE A N 1
ATOM 1074 C CA . ILE A 1 148 ? 6.952 -0.527 -1.790 1.00 97.38 148 ILE A CA 1
ATOM 1075 C C . ILE A 1 148 ? 7.150 -1.801 -2.602 1.00 97.38 148 ILE A C 1
ATOM 1077 O O . ILE A 1 148 ? 7.941 -1.823 -3.540 1.00 97.38 148 ILE A O 1
ATOM 1081 N N . THR A 1 149 ? 6.483 -2.882 -2.217 1.00 97.50 149 THR A N 1
ATOM 1082 C CA . THR A 1 149 ? 6.511 -4.161 -2.930 1.00 97.50 149 THR A CA 1
ATOM 1083 C C . THR A 1 149 ? 5.090 -4.551 -3.296 1.00 97.50 149 THR A C 1
ATOM 1085 O O . THR A 1 149 ? 4.232 -4.667 -2.421 1.00 97.50 149 THR A O 1
ATOM 1088 N N . CYS A 1 150 ? 4.847 -4.739 -4.586 1.00 95.44 150 CYS A N 1
ATOM 1089 C CA . CYS A 1 150 ? 3.572 -5.172 -5.141 1.00 95.44 150 CYS A CA 1
ATOM 1090 C C . CYS A 1 150 ? 3.815 -6.334 -6.108 1.00 95.44 150 CYS A C 1
ATOM 1092 O O . CYS A 1 150 ? 4.863 -6.374 -6.747 1.00 95.44 150 CYS A O 1
ATOM 1094 N N . HIS A 1 151 ? 2.885 -7.276 -6.234 1.00 94.94 151 HIS A N 1
ATOM 1095 C CA . HIS A 1 151 ? 2.928 -8.231 -7.342 1.00 94.94 151 HIS A CA 1
ATOM 1096 C C . HIS A 1 151 ? 2.340 -7.549 -8.581 1.00 94.94 151 HIS A C 1
ATOM 1098 O O . HIS A 1 151 ? 3.081 -7.193 -9.491 1.00 94.94 151 HIS A O 1
ATOM 1104 N N . ASP A 1 152 ? 1.049 -7.213 -8.546 1.00 94.38 152 ASP A N 1
ATOM 1105 C CA . ASP A 1 152 ? 0.346 -6.570 -9.661 1.00 94.38 152 ASP A CA 1
ATOM 1106 C C . ASP A 1 152 ? -0.154 -5.167 -9.314 1.00 94.38 152 ASP A C 1
ATOM 1108 O O . ASP A 1 152 ? -0.697 -4.920 -8.234 1.00 94.38 152 ASP A O 1
ATOM 1112 N N . VAL A 1 153 ? -0.002 -4.246 -10.264 1.00 95.56 153 VAL A N 1
ATOM 1113 C CA . VAL A 1 153 ? -0.374 -2.835 -10.137 1.00 95.56 153 VAL A CA 1
ATOM 1114 C C . VAL A 1 153 ? -1.381 -2.474 -11.224 1.00 95.56 153 VAL A C 1
ATOM 1116 O O . VAL A 1 153 ? -1.071 -2.541 -12.416 1.00 95.56 153 VAL A O 1
ATOM 1119 N N . GLY A 1 154 ? -2.584 -2.077 -10.811 1.00 94.19 154 GLY A N 1
ATOM 1120 C CA . GLY A 1 154 ? -3.690 -1.701 -11.686 1.00 94.19 154 GLY A CA 1
ATOM 1121 C C . GLY A 1 154 ? -3.475 -0.383 -12.432 1.00 94.19 154 GLY A C 1
ATOM 1122 O O . GLY A 1 154 ? -2.524 0.365 -12.186 1.00 94.19 154 GLY A O 1
ATOM 1123 N N . LYS A 1 155 ? -4.389 -0.079 -13.356 1.00 92.88 155 LYS A N 1
ATOM 1124 C CA . LYS A 1 155 ? -4.336 1.130 -14.192 1.00 92.88 155 LYS A CA 1
ATOM 1125 C C . LYS A 1 155 ? -4.444 2.396 -13.350 1.00 92.88 155 LYS A C 1
ATOM 1127 O O . LYS A 1 155 ? -5.126 2.396 -12.329 1.00 92.88 155 LYS A O 1
ATOM 1132 N N . HIS A 1 156 ? -3.802 3.477 -13.789 1.00 93.44 156 HIS A N 1
ATOM 1133 C CA . HIS A 1 156 ? -3.829 4.781 -13.102 1.00 93.44 156 HIS A CA 1
ATOM 1134 C C . HIS A 1 156 ? -3.357 4.760 -11.636 1.00 93.44 156 HIS A C 1
ATOM 1136 O O . HIS A 1 156 ? -3.624 5.696 -10.885 1.00 93.44 156 HIS A O 1
ATOM 1142 N N . THR A 1 157 ? -2.666 3.702 -11.213 1.00 95.31 157 THR A N 1
ATOM 1143 C CA . THR A 1 157 ? -2.166 3.582 -9.841 1.00 95.31 157 THR A CA 1
ATOM 1144 C C . THR A 1 157 ? -0.908 4.420 -9.661 1.00 95.31 157 THR A C 1
ATOM 1146 O O . THR A 1 157 ? -0.061 4.464 -10.553 1.00 95.31 157 THR A O 1
ATOM 1149 N N . CYS A 1 158 ? -0.751 5.041 -8.496 1.00 95.75 158 CYS A N 1
ATOM 1150 C CA . CYS A 1 158 ? 0.447 5.781 -8.113 1.00 95.75 158 CYS A CA 1
ATOM 1151 C C . CYS A 1 158 ? 1.197 5.046 -6.995 1.00 95.75 158 CYS A C 1
ATOM 1153 O O . CYS A 1 158 ? 0.679 4.889 -5.889 1.00 95.75 158 CYS A O 1
ATOM 1155 N N . LEU A 1 159 ? 2.426 4.610 -7.263 1.00 96.44 159 LEU A N 1
ATOM 1156 C CA . LEU A 1 159 ? 3.351 4.084 -6.261 1.00 96.44 159 LEU A CA 1
ATOM 1157 C C . LEU A 1 159 ? 4.485 5.087 -6.067 1.00 96.44 159 LEU A C 1
ATOM 1159 O O . LEU A 1 159 ? 5.219 5.388 -7.013 1.00 96.44 159 LEU A O 1
ATOM 1163 N N . LYS A 1 160 ? 4.661 5.596 -4.849 1.00 95.88 160 LYS A N 1
ATOM 1164 C CA . LYS A 1 160 ? 5.670 6.624 -4.580 1.00 95.88 160 LYS A CA 1
ATOM 1165 C C . LYS A 1 160 ? 6.416 6.385 -3.281 1.00 95.88 160 LYS A C 1
ATOM 1167 O O . LYS A 1 160 ? 5.792 6.259 -2.232 1.00 95.88 160 LYS A O 1
ATOM 1172 N N . THR A 1 161 ? 7.747 6.410 -3.327 1.00 94.00 161 THR A N 1
ATOM 1173 C CA . THR A 1 161 ? 8.562 6.463 -2.104 1.00 94.00 161 THR A CA 1
ATOM 1174 C C . THR A 1 161 ? 9.673 7.501 -2.158 1.00 94.00 161 THR A C 1
ATOM 1176 O O . THR A 1 161 ? 10.311 7.660 -3.191 1.00 94.00 161 THR A O 1
ATOM 1179 N N . SER A 1 162 ? 9.938 8.232 -1.073 1.00 90.50 162 SER A N 1
ATOM 1180 C CA . SER A 1 162 ? 11.050 9.199 -1.083 1.00 90.50 162 SER A CA 1
ATOM 1181 C C . SER A 1 162 ? 12.395 8.505 -0.874 1.00 90.50 162 SER A C 1
ATOM 1183 O O . SER A 1 162 ? 13.324 8.748 -1.636 1.00 90.50 162 SER A O 1
ATOM 1185 N N . ASN A 1 163 ? 12.491 7.611 0.107 1.00 89.88 163 ASN A N 1
ATOM 1186 C CA . ASN A 1 163 ? 13.692 6.840 0.414 1.00 89.88 163 ASN A CA 1
ATOM 1187 C C . ASN A 1 163 ? 13.330 5.355 0.487 1.00 89.88 163 ASN A C 1
ATOM 1189 O O . ASN A 1 163 ? 12.812 4.881 1.499 1.00 89.88 163 ASN A O 1
ATOM 1193 N N . GLY A 1 164 ? 13.590 4.619 -0.588 1.00 92.12 164 GLY A N 1
ATOM 1194 C CA . GLY A 1 164 ? 13.254 3.204 -0.670 1.00 92.12 164 GLY A CA 1
ATOM 1195 C C . GLY A 1 164 ? 13.224 2.687 -2.099 1.00 92.12 164 GLY A C 1
ATOM 1196 O O . GLY A 1 164 ? 13.156 3.435 -3.064 1.00 92.12 164 GLY A O 1
ATOM 1197 N N . THR A 1 165 ? 13.278 1.371 -2.241 1.00 94.00 165 THR A N 1
ATOM 1198 C CA . THR A 1 165 ? 13.111 0.698 -3.530 1.00 94.00 165 THR A CA 1
ATOM 1199 C C . THR A 1 165 ? 11.637 0.392 -3.766 1.00 94.00 165 THR A C 1
ATOM 1201 O O . THR A 1 165 ? 10.952 -0.088 -2.859 1.00 94.00 165 THR A O 1
ATOM 1204 N N . ILE A 1 166 ? 11.167 0.585 -4.998 1.00 96.62 166 ILE A N 1
ATOM 1205 C CA . ILE A 1 166 ? 9.873 0.056 -5.437 1.00 96.62 166 ILE A CA 1
ATOM 1206 C C . ILE A 1 166 ? 10.103 -1.218 -6.246 1.00 96.62 166 ILE A C 1
ATOM 1208 O O . ILE A 1 166 ? 10.922 -1.231 -7.166 1.00 96.62 166 ILE A O 1
ATOM 1212 N N . ARG A 1 167 ? 9.396 -2.295 -5.901 1.00 97.12 167 ARG A N 1
ATOM 1213 C CA . ARG A 1 167 ? 9.381 -3.563 -6.636 1.00 97.12 167 ARG A CA 1
ATOM 1214 C C . ARG A 1 167 ? 7.953 -3.889 -7.069 1.00 97.12 167 ARG A C 1
ATOM 1216 O O . ARG A 1 167 ? 7.067 -3.923 -6.221 1.00 97.12 167 ARG A O 1
ATOM 1223 N N . ALA A 1 168 ? 7.754 -4.133 -8.358 1.00 95.56 168 ALA A N 1
ATOM 1224 C CA . ALA A 1 168 ? 6.495 -4.604 -8.927 1.00 95.56 168 ALA A CA 1
ATOM 1225 C C . ALA A 1 168 ? 6.751 -5.763 -9.903 1.00 95.56 168 ALA A C 1
ATOM 1227 O O . ALA A 1 168 ? 7.741 -5.735 -10.634 1.00 95.56 168 ALA A O 1
ATOM 1228 N N . GLU A 1 169 ? 5.886 -6.772 -9.951 1.00 94.69 169 GLU A N 1
ATOM 1229 C CA . GLU A 1 169 ? 5.980 -7.812 -10.984 1.00 94.69 169 GLU A CA 1
ATOM 1230 C C . GLU A 1 169 ? 5.276 -7.360 -12.264 1.00 94.69 169 GLU A C 1
ATOM 1232 O O . GLU A 1 169 ? 5.922 -7.242 -13.304 1.00 94.69 169 GLU A O 1
ATOM 1237 N N . GLY A 1 170 ? 3.994 -7.014 -12.184 1.00 91.62 170 GLY A N 1
ATOM 1238 C CA . GLY A 1 170 ? 3.198 -6.483 -13.286 1.00 91.62 170 GLY A CA 1
ATOM 1239 C C . GLY A 1 170 ? 2.764 -5.043 -13.037 1.00 91.62 170 GLY A C 1
ATOM 1240 O O . GLY A 1 170 ? 2.211 -4.724 -11.986 1.00 91.62 170 GLY A O 1
ATOM 1241 N N . VAL A 1 171 ? 2.972 -4.160 -14.016 1.00 92.88 171 VAL A N 1
ATOM 1242 C CA . VAL A 1 171 ? 2.463 -2.783 -13.968 1.00 92.88 171 VAL A CA 1
ATOM 1243 C C . VAL A 1 171 ? 1.613 -2.480 -15.194 1.00 92.88 171 VAL A C 1
ATOM 1245 O O . VAL A 1 171 ? 2.089 -2.536 -16.331 1.00 92.88 171 VAL A O 1
ATOM 1248 N N . ALA A 1 172 ? 0.343 -2.157 -14.950 1.00 91.94 172 ALA A N 1
ATOM 1249 C CA . ALA A 1 172 ? -0.620 -1.832 -15.990 1.00 91.94 172 ALA A CA 1
ATOM 1250 C C . ALA A 1 172 ? -0.358 -0.462 -16.642 1.00 91.94 172 ALA A C 1
ATOM 1252 O O . ALA A 1 172 ? 0.498 0.330 -16.229 1.00 91.94 172 ALA A O 1
ATOM 1253 N N . GLU A 1 173 ? -1.120 -0.190 -17.700 1.00 86.25 173 GLU A N 1
ATOM 1254 C CA . GLU A 1 173 ? -1.075 1.075 -18.428 1.00 86.25 173 GLU A CA 1
ATOM 1255 C C . GLU A 1 173 ? -1.376 2.275 -17.518 1.00 86.25 173 GLU A C 1
ATOM 1257 O O . GLU A 1 173 ? -2.140 2.186 -16.555 1.00 86.25 173 GLU A O 1
ATOM 1262 N N . GLN A 1 174 ? -0.750 3.411 -17.829 1.00 88.25 174 GLN A N 1
ATOM 1263 C CA . GLN A 1 174 ? -0.961 4.698 -17.157 1.00 88.25 174 GLN A CA 1
ATOM 1264 C C . GLN A 1 174 ? -0.686 4.719 -15.642 1.00 88.25 174 GLN A C 1
ATOM 1266 O O . GLN A 1 174 ? -0.961 5.728 -14.994 1.00 88.25 174 GLN A O 1
ATOM 1271 N N . ALA A 1 175 ? -0.123 3.654 -15.071 1.00 89.75 175 ALA A N 1
ATOM 1272 C CA . ALA A 1 175 ? 0.389 3.670 -13.709 1.00 89.75 175 ALA A CA 1
ATOM 1273 C C . ALA A 1 175 ? 1.679 4.505 -13.619 1.00 89.75 175 ALA A C 1
ATOM 1275 O O . ALA A 1 175 ? 2.477 4.561 -14.562 1.00 89.75 175 ALA A O 1
ATOM 1276 N N . GLU A 1 176 ? 1.887 5.141 -12.471 1.00 92.31 176 GLU A N 1
ATOM 1277 C CA . GLU A 1 176 ? 3.057 5.952 -12.155 1.00 92.31 176 GLU A CA 1
ATOM 1278 C C . GLU A 1 176 ? 3.800 5.346 -10.966 1.00 92.31 176 GLU A C 1
ATOM 1280 O O . GLU A 1 176 ? 3.247 5.192 -9.881 1.00 92.31 176 GLU A O 1
ATOM 1285 N N . VAL A 1 177 ? 5.067 4.999 -11.168 1.00 92.12 177 VAL A N 1
ATOM 1286 C CA . VAL A 1 177 ? 5.932 4.413 -10.144 1.00 92.12 177 VAL A CA 1
ATOM 1287 C C . VAL A 1 177 ? 7.176 5.275 -10.013 1.00 92.12 177 VAL A C 1
ATOM 1289 O O . VAL A 1 177 ? 7.957 5.387 -10.960 1.00 92.12 177 VAL A O 1
ATOM 1292 N N . SER A 1 178 ? 7.371 5.895 -8.851 1.00 91.62 178 SER A N 1
ATOM 1293 C CA . SER A 1 178 ? 8.455 6.858 -8.657 1.00 91.62 178 SER A CA 1
ATOM 1294 C C . 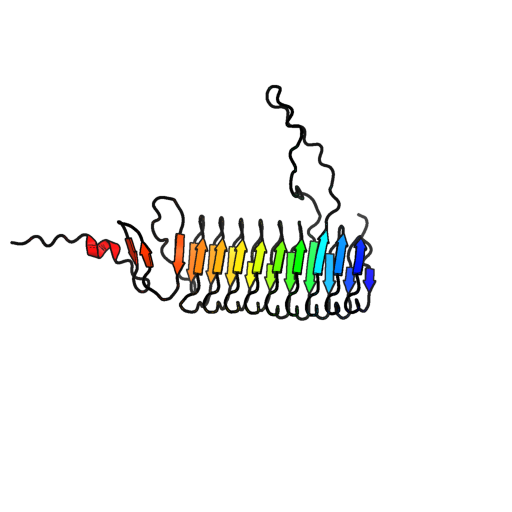SER A 1 178 ? 9.162 6.747 -7.311 1.00 91.62 178 SER A C 1
ATOM 1296 O O . SER A 1 178 ? 8.532 6.550 -6.272 1.00 91.62 178 SER A O 1
ATOM 1298 N N . THR A 1 179 ? 10.484 6.930 -7.308 1.00 90.75 179 THR A N 1
ATOM 1299 C CA . THR A 1 179 ? 11.225 7.127 -6.058 1.00 90.75 179 THR A CA 1
ATOM 1300 C C . THR A 1 179 ? 12.349 8.146 -6.139 1.00 90.75 179 THR A C 1
ATOM 1302 O O . THR A 1 179 ? 13.079 8.189 -7.122 1.00 90.75 179 THR A O 1
ATOM 1305 N N . ASN A 1 180 ? 12.550 8.944 -5.091 1.00 86.56 180 ASN A N 1
ATOM 1306 C CA . ASN A 1 180 ? 13.635 9.925 -5.100 1.00 86.56 180 ASN A CA 1
ATOM 1307 C C . ASN A 1 180 ? 14.987 9.242 -4.843 1.00 86.56 180 ASN A C 1
ATOM 1309 O O . ASN A 1 180 ? 15.917 9.418 -5.615 1.00 86.56 180 ASN A O 1
ATOM 1313 N N . ASN A 1 181 ? 15.102 8.427 -3.794 1.00 86.62 181 ASN A N 1
ATOM 1314 C CA . ASN A 1 181 ? 16.347 7.771 -3.392 1.00 86.62 181 ASN A CA 1
ATOM 1315 C C . ASN A 1 181 ? 16.140 6.258 -3.282 1.00 86.62 181 ASN A C 1
ATOM 1317 O O . ASN A 1 181 ? 15.833 5.727 -2.211 1.00 86.62 181 ASN A O 1
ATOM 1321 N N . GLY A 1 182 ? 16.323 5.563 -4.398 1.00 89.25 182 GLY A N 1
ATOM 1322 C CA . GLY A 1 182 ? 16.213 4.114 -4.471 1.00 89.25 182 GLY A CA 1
ATOM 1323 C C . GLY A 1 182 ? 15.950 3.639 -5.889 1.00 89.25 182 GLY A C 1
ATOM 1324 O O . GLY A 1 182 ? 15.814 4.426 -6.816 1.00 89.25 182 GLY A O 1
ATOM 1325 N N . ASP A 1 183 ? 15.903 2.329 -6.076 1.00 90.06 183 ASP A N 1
ATOM 1326 C CA . ASP A 1 183 ? 15.663 1.762 -7.397 1.00 90.06 183 ASP A CA 1
ATOM 1327 C C . ASP A 1 183 ? 14.166 1.556 -7.656 1.00 90.06 183 ASP A C 1
ATOM 1329 O O . ASP A 1 183 ? 13.390 1.265 -6.743 1.00 90.06 183 ASP A O 1
ATOM 1333 N N . VAL A 1 184 ? 13.774 1.590 -8.927 1.00 91.94 184 VAL A N 1
ATOM 1334 C CA . VAL A 1 184 ? 12.476 1.076 -9.383 1.00 91.94 184 VAL A CA 1
ATOM 1335 C C . VAL A 1 184 ? 12.728 -0.220 -10.134 1.00 91.94 184 VAL A C 1
ATOM 1337 O O . VAL A 1 184 ? 13.435 -0.222 -11.135 1.00 91.94 184 VAL A O 1
ATOM 1340 N N . ARG A 1 185 ? 12.172 -1.335 -9.668 1.00 93.75 185 ARG A N 1
ATOM 1341 C CA . ARG A 1 185 ? 12.311 -2.650 -10.304 1.00 93.75 185 ARG A CA 1
ATOM 1342 C C . ARG A 1 185 ? 10.945 -3.167 -10.716 1.00 93.75 185 ARG A C 1
ATOM 1344 O O . ARG A 1 185 ? 10.103 -3.406 -9.859 1.00 93.75 185 ARG A O 1
ATOM 1351 N N . VAL A 1 186 ? 10.752 -3.358 -12.014 1.00 92.44 186 VAL A N 1
ATOM 1352 C CA . VAL A 1 186 ? 9.517 -3.890 -12.588 1.00 92.44 186 VAL A CA 1
ATOM 1353 C C . VAL A 1 186 ? 9.840 -5.127 -13.422 1.00 92.44 186 VAL A C 1
ATOM 1355 O O . VAL A 1 186 ? 10.767 -5.080 -14.230 1.00 92.44 186 VAL A O 1
ATOM 1358 N N . ALA A 1 187 ? 9.130 -6.243 -13.249 1.00 91.38 187 ALA A N 1
ATOM 1359 C CA . ALA A 1 187 ? 9.360 -7.423 -14.093 1.00 91.38 187 ALA A CA 1
ATOM 1360 C C . ALA A 1 187 ? 8.719 -7.251 -15.482 1.00 91.38 187 ALA A C 1
ATOM 1362 O O . ALA A 1 187 ? 9.370 -7.494 -16.496 1.00 91.38 187 ALA A O 1
ATOM 1363 N N . SER A 1 188 ? 7.490 -6.741 -15.534 1.00 88.81 188 SER A N 1
ATOM 1364 C CA . SER A 1 188 ? 6.730 -6.456 -16.749 1.00 88.81 188 SER A CA 1
ATOM 1365 C C . SER A 1 188 ? 5.967 -5.138 -16.614 1.00 88.81 188 SER A C 1
ATOM 1367 O O . SER A 1 188 ? 5.258 -4.912 -15.634 1.00 88.81 188 SER A O 1
ATOM 1369 N N . SER A 1 189 ? 6.104 -4.257 -17.602 1.00 87.25 189 SER A N 1
ATOM 1370 C CA . SER A 1 189 ? 5.321 -3.025 -17.703 1.00 87.25 189 SER A CA 1
ATOM 1371 C C . SER A 1 189 ? 4.632 -2.945 -19.058 1.00 87.25 189 SER A C 1
ATOM 1373 O O . SER A 1 189 ? 5.202 -3.315 -20.088 1.00 87.25 189 SER A O 1
ATOM 1375 N N . GLN A 1 190 ? 3.396 -2.451 -19.057 1.00 83.75 190 GLN A N 1
ATOM 1376 C CA . GLN A 1 190 ? 2.689 -2.098 -20.287 1.00 83.75 190 GLN A CA 1
ATOM 1377 C C . GLN A 1 190 ? 3.340 -0.881 -20.946 1.00 83.75 190 GLN A C 1
ATOM 1379 O O . GLN A 1 190 ? 4.137 -0.200 -20.306 1.00 83.75 190 GLN A O 1
ATOM 1384 N N . ALA A 1 191 ? 2.989 -0.565 -22.201 1.00 71.25 191 ALA A N 1
ATOM 1385 C CA . ALA A 1 191 ? 3.277 0.750 -22.791 1.00 71.25 191 ALA A CA 1
ATOM 1386 C C . ALA A 1 191 ? 2.680 1.864 -21.914 1.00 71.25 191 ALA A C 1
ATOM 1388 O O . ALA A 1 191 ? 1.913 1.567 -21.030 1.00 71.25 191 ALA A O 1
ATOM 1389 N N . THR A 1 192 ? 2.929 3.155 -22.073 1.00 80.56 192 THR A N 1
ATOM 1390 C CA . THR A 1 192 ? 2.288 4.223 -21.245 1.00 80.56 192 THR A CA 1
ATOM 1391 C C . THR A 1 192 ? 2.544 4.244 -19.721 1.00 80.56 192 THR A C 1
ATOM 1393 O O . THR A 1 192 ? 2.275 5.277 -19.107 1.00 80.56 192 THR A O 1
ATOM 1396 N N . THR A 1 193 ? 3.075 3.193 -19.090 1.00 81.00 193 THR A N 1
ATOM 1397 C CA . THR A 1 193 ? 3.515 3.226 -17.688 1.00 81.00 193 THR A CA 1
ATOM 1398 C C . THR A 1 193 ? 4.647 4.244 -17.521 1.00 81.00 193 THR A C 1
ATOM 1400 O O . THR A 1 193 ? 5.569 4.320 -18.342 1.00 81.00 193 THR A O 1
ATOM 1403 N N . LYS A 1 194 ? 4.594 5.024 -16.439 1.00 86.06 194 LYS A N 1
ATOM 1404 C CA . LYS A 1 194 ? 5.631 5.989 -16.065 1.00 86.06 194 LYS A CA 1
ATOM 1405 C C . LYS A 1 194 ? 6.471 5.422 -14.933 1.00 86.06 194 LYS A C 1
ATOM 1407 O O . LYS A 1 194 ? 5.959 5.206 -13.840 1.00 86.06 194 LYS A O 1
ATOM 1412 N N . LEU A 1 195 ? 7.755 5.199 -15.187 1.00 85.38 195 LEU A N 1
ATOM 1413 C CA . LEU A 1 195 ? 8.710 4.735 -14.180 1.00 85.38 195 LEU A CA 1
ATOM 1414 C C . LEU A 1 195 ? 9.772 5.816 -13.982 1.00 85.38 195 LEU A C 1
ATOM 1416 O O . LEU A 1 195 ? 10.284 6.365 -14.959 1.00 85.38 195 LEU A O 1
ATOM 1420 N N . HIS A 1 196 ? 10.101 6.151 -12.739 1.00 86.06 196 HIS A N 1
ATOM 1421 C CA . HIS A 1 196 ? 11.006 7.263 -12.462 1.00 86.06 196 HIS A CA 1
ATOM 1422 C C . HIS A 1 196 ? 11.818 7.056 -11.187 1.00 86.06 196 HIS A C 1
ATOM 1424 O O . HIS A 1 196 ? 11.307 6.614 -10.161 1.00 86.06 196 HIS A O 1
ATOM 1430 N N . THR A 1 197 ? 13.088 7.446 -11.231 1.00 85.25 197 THR A N 1
ATOM 1431 C CA . THR A 1 197 ? 13.839 7.720 -10.013 1.00 85.25 197 THR A CA 1
ATOM 1432 C C . THR A 1 197 ? 14.836 8.856 -10.196 1.00 85.25 197 THR A C 1
ATOM 1434 O O . THR A 1 197 ? 15.359 9.038 -11.297 1.00 85.25 197 THR A O 1
ATOM 1437 N N . ASP A 1 198 ? 15.096 9.619 -9.133 1.00 81.88 198 ASP A N 1
ATOM 1438 C CA . ASP A 1 198 ? 16.137 10.653 -9.128 1.00 81.88 198 ASP A CA 1
ATOM 1439 C C . ASP A 1 198 ? 17.524 10.026 -8.871 1.00 81.88 198 ASP A C 1
ATOM 1441 O O . ASP A 1 198 ? 18.416 10.063 -9.723 1.00 81.88 198 ASP A O 1
ATOM 1445 N N . ASN A 1 199 ? 17.686 9.356 -7.727 1.00 81.44 199 ASN A N 1
ATOM 1446 C CA . ASN A 1 199 ? 18.948 8.815 -7.214 1.00 81.44 199 ASN A CA 1
ATOM 1447 C C . ASN A 1 199 ? 18.922 7.282 -7.073 1.00 81.44 199 ASN A C 1
ATOM 1449 O O . ASN A 1 199 ? 19.256 6.724 -6.029 1.00 81.44 199 ASN A O 1
ATOM 1453 N N . GLY A 1 200 ? 18.557 6.586 -8.144 1.00 84.00 200 GLY A N 1
ATOM 1454 C CA . GLY A 1 200 ? 18.703 5.133 -8.278 1.00 84.00 200 GLY A CA 1
ATOM 1455 C C . GLY A 1 200 ? 18.528 4.703 -9.725 1.00 84.00 200 GLY A C 1
ATOM 1456 O O . GLY A 1 200 ? 18.575 5.552 -10.607 1.00 84.00 200 GLY A O 1
ATOM 1457 N N . ASN A 1 201 ? 18.361 3.419 -10.010 1.00 85.25 201 ASN A N 1
ATOM 1458 C CA . ASN A 1 201 ? 18.172 2.916 -11.371 1.00 85.25 201 ASN A CA 1
ATOM 1459 C C . ASN A 1 201 ? 16.751 2.384 -11.579 1.00 85.25 201 ASN A C 1
ATOM 1461 O O . ASN A 1 201 ? 16.128 1.840 -10.665 1.00 85.25 201 ASN A O 1
ATOM 1465 N N . VAL A 1 202 ? 16.256 2.497 -12.812 1.00 87.38 202 VAL A N 1
ATOM 1466 C CA . VAL A 1 202 ? 15.039 1.803 -13.245 1.00 87.38 202 VAL A CA 1
ATOM 1467 C C . VAL A 1 202 ? 15.445 0.486 -13.900 1.00 87.38 202 VAL A C 1
ATOM 1469 O O . VAL A 1 202 ? 16.274 0.474 -14.806 1.00 87.38 202 VAL A O 1
ATOM 1472 N N . TYR A 1 203 ? 14.858 -0.620 -13.457 1.00 88.06 203 TYR A N 1
ATOM 1473 C CA . TYR A 1 203 ? 15.044 -1.953 -14.019 1.00 88.06 203 TYR A CA 1
ATOM 1474 C C . TYR A 1 203 ? 13.712 -2.434 -14.583 1.00 88.06 203 TYR A C 1
ATOM 1476 O O . TYR A 1 203 ? 12.708 -2.423 -13.872 1.00 88.06 203 TYR A O 1
ATOM 1484 N N . ILE A 1 204 ? 13.722 -2.897 -15.832 1.00 88.38 204 ILE A N 1
ATOM 1485 C CA . ILE A 1 204 ? 12.590 -3.590 -16.455 1.00 88.38 204 ILE A CA 1
ATOM 1486 C C . ILE A 1 204 ? 13.072 -4.980 -16.855 1.00 88.38 204 ILE A C 1
ATOM 1488 O O . ILE A 1 204 ? 14.062 -5.098 -17.579 1.00 88.38 204 ILE A O 1
ATOM 1492 N N . ASN A 1 205 ? 12.413 -6.022 -16.350 1.00 89.75 205 ASN A N 1
ATOM 1493 C CA . ASN A 1 205 ? 12.791 -7.423 -16.552 1.00 89.75 205 ASN A CA 1
ATOM 1494 C C . ASN A 1 205 ? 14.289 -7.683 -16.271 1.00 89.75 205 ASN A C 1
ATOM 1496 O O . ASN A 1 205 ? 15.021 -8.224 -17.097 1.00 89.75 205 ASN A O 1
ATOM 1500 N N . GLY A 1 206 ? 14.788 -7.163 -15.143 1.00 81.81 206 GLY A N 1
ATOM 1501 C CA . GLY A 1 206 ? 16.198 -7.275 -14.740 1.00 81.81 206 GLY A CA 1
ATOM 1502 C C . GLY A 1 206 ? 17.189 -6.410 -15.533 1.00 81.81 206 GLY A C 1
ATOM 1503 O O . GLY A 1 206 ? 18.345 -6.296 -15.132 1.00 81.81 206 GLY A O 1
ATOM 1504 N N . THR A 1 207 ? 16.755 -5.746 -16.605 1.00 82.06 207 THR A N 1
ATOM 1505 C CA . THR A 1 207 ? 17.612 -4.896 -17.442 1.00 82.06 207 THR A CA 1
ATOM 1506 C C . THR A 1 207 ? 17.558 -3.448 -16.969 1.00 82.06 207 THR A C 1
ATOM 1508 O O . THR A 1 207 ? 16.476 -2.856 -16.896 1.00 82.06 207 THR A O 1
ATOM 1511 N N . ILE A 1 208 ? 18.725 -2.862 -16.682 1.00 83.88 208 ILE A N 1
ATOM 1512 C CA . ILE A 1 208 ? 18.850 -1.436 -16.355 1.00 83.88 208 ILE A CA 1
ATOM 1513 C C . ILE A 1 208 ? 18.401 -0.617 -17.562 1.00 83.88 208 ILE A C 1
ATOM 1515 O O . ILE A 1 208 ? 18.912 -0.786 -18.667 1.00 83.88 208 ILE A O 1
ATOM 1519 N N . GLN A 1 209 ? 17.455 0.285 -17.340 1.00 79.75 209 GLN A N 1
ATOM 1520 C CA . GLN A 1 209 ? 17.030 1.244 -18.344 1.00 79.75 209 GLN A CA 1
ATOM 1521 C C . GLN A 1 209 ? 17.983 2.448 -18.308 1.00 79.75 209 GLN A C 1
ATOM 1523 O O . GLN A 1 209 ? 18.254 2.976 -17.227 1.00 79.75 209 GLN A O 1
ATOM 1528 N N . PRO A 1 210 ? 18.508 2.909 -19.453 1.00 64.44 210 PRO A N 1
ATOM 1529 C CA . PRO A 1 210 ? 19.468 4.010 -19.495 1.00 64.44 210 PRO A CA 1
ATOM 1530 C C . PRO A 1 210 ? 18.831 5.302 -18.988 1.00 64.44 210 PRO A C 1
ATOM 1532 O O . PRO A 1 210 ? 17.774 5.692 -19.474 1.00 64.44 210 PRO A O 1
ATOM 1535 N N . LYS A 1 211 ? 19.441 5.965 -18.000 1.00 59.88 211 LYS A N 1
ATOM 1536 C CA . LYS A 1 211 ? 18.932 7.252 -17.501 1.00 59.88 211 LYS A CA 1
ATOM 1537 C C . LYS A 1 211 ? 18.921 8.267 -18.635 1.00 59.88 211 LYS A C 1
ATOM 1539 O O . LYS A 1 211 ? 19.991 8.498 -19.200 1.00 59.88 211 LYS A O 1
ATOM 1544 N N . PRO A 1 212 ? 17.777 8.896 -18.966 1.00 50.31 212 PRO A N 1
ATOM 1545 C CA . PRO A 1 212 ? 17.824 10.065 -19.825 1.00 50.31 212 PRO A CA 1
ATOM 1546 C C . PRO A 1 212 ? 18.731 11.094 -19.146 1.00 50.31 212 PRO A C 1
ATOM 1548 O O . PRO A 1 212 ? 18.570 11.399 -17.961 1.00 50.31 212 PRO A O 1
ATOM 1551 N N . MET A 1 213 ? 19.743 11.568 -19.873 1.00 43.06 213 MET A N 1
ATOM 1552 C CA . MET A 1 213 ? 20.740 12.492 -19.345 1.00 43.06 213 MET A CA 1
ATOM 1553 C C . MET A 1 213 ? 20.080 13.856 -19.124 1.00 43.06 213 MET A C 1
ATOM 1555 O O . MET A 1 213 ? 20.058 14.718 -19.995 1.00 43.06 213 MET A O 1
ATOM 1559 N N . SER A 1 214 ? 19.488 14.052 -17.951 1.00 44.75 214 SER A N 1
ATOM 1560 C CA . SER A 1 214 ? 18.959 15.348 -17.554 1.00 44.75 214 SER A CA 1
ATOM 1561 C C . SER A 1 214 ? 20.116 16.251 -17.123 1.00 44.75 214 SER A C 1
ATOM 1563 O O . SER A 1 214 ? 20.809 15.941 -16.153 1.00 44.75 214 SER A O 1
ATOM 1565 N N . ALA A 1 215 ? 20.236 17.425 -17.750 1.00 38.09 215 ALA A N 1
ATOM 1566 C CA . ALA A 1 215 ? 21.140 18.507 -17.339 1.00 38.09 215 ALA A CA 1
ATOM 1567 C C . ALA A 1 215 ? 20.934 18.979 -15.875 1.00 38.09 215 ALA A C 1
ATOM 1569 O O . ALA A 1 215 ? 21.748 19.735 -15.357 1.00 38.09 215 ALA A O 1
ATOM 1570 N N . TYR A 1 216 ? 19.866 18.519 -15.205 1.00 38.88 216 TYR A N 1
ATOM 1571 C CA . TYR A 1 216 ? 19.484 18.856 -13.827 1.00 38.88 216 TYR A CA 1
ATOM 1572 C C . TYR A 1 216 ? 19.120 17.638 -12.934 1.00 38.88 216 TYR A C 1
ATOM 1574 O O . TYR A 1 216 ? 18.404 17.790 -11.948 1.00 38.88 216 TYR A O 1
ATOM 1582 N N . GLY A 1 217 ? 19.589 16.420 -13.251 1.00 39.75 217 GLY A N 1
ATOM 1583 C CA . GLY A 1 217 ? 19.405 15.234 -12.386 1.00 39.75 217 GLY A CA 1
ATOM 1584 C C . GLY A 1 217 ? 18.009 14.573 -12.276 1.00 39.75 217 GLY A C 1
ATOM 1585 O O . GLY A 1 217 ? 17.821 13.782 -11.362 1.00 39.75 217 GLY A O 1
ATOM 1586 N N . ARG A 1 218 ? 17.038 14.828 -13.170 1.00 42.56 218 ARG A N 1
ATOM 1587 C CA . ARG A 1 218 ? 15.695 14.194 -13.163 1.00 42.56 218 ARG A CA 1
ATOM 1588 C C . ARG A 1 218 ? 15.536 13.160 -14.290 1.00 42.56 218 ARG A C 1
ATOM 1590 O O . ARG A 1 218 ? 15.627 13.532 -15.456 1.00 42.56 218 ARG A O 1
ATOM 1597 N N . SER A 1 219 ? 15.270 11.885 -13.976 1.00 48.41 219 SER A N 1
ATOM 1598 C CA . SER A 1 219 ? 15.244 10.786 -14.974 1.00 48.41 219 SER A CA 1
ATOM 1599 C C . SER A 1 219 ? 13.854 10.156 -15.191 1.00 48.41 219 SER A C 1
ATOM 1601 O O . SER A 1 219 ? 13.540 9.155 -14.552 1.00 48.41 219 SER A O 1
ATOM 1603 N N . SER A 1 220 ? 12.991 10.696 -16.060 1.00 50.97 220 SER A N 1
ATOM 1604 C CA . SER A 1 220 ? 11.638 10.148 -16.316 1.00 50.97 220 SER A CA 1
ATOM 1605 C C . SER A 1 220 ? 11.583 9.182 -17.514 1.00 50.97 220 SER A C 1
ATOM 1607 O O . SER A 1 220 ? 12.086 9.498 -1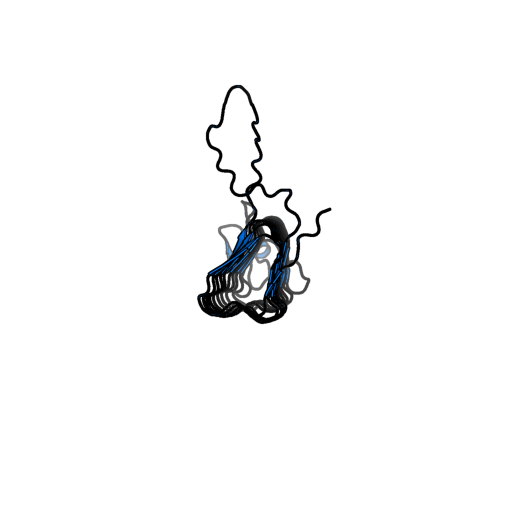8.590 1.00 50.97 220 SER A O 1
ATOM 1609 N N . TYR A 1 221 ? 10.928 8.022 -17.356 1.00 57.47 221 TYR A N 1
ATOM 1610 C CA . TYR A 1 221 ? 10.735 7.025 -18.422 1.00 57.47 221 TYR A CA 1
ATOM 1611 C C . TYR A 1 221 ? 9.254 6.808 -18.736 1.00 57.47 221 TYR A C 1
ATOM 1613 O O . TYR A 1 221 ? 8.432 6.702 -17.826 1.00 57.47 221 TYR A O 1
ATOM 1621 N N . MET A 1 222 ? 8.934 6.671 -20.025 1.00 51.56 222 MET A N 1
ATOM 1622 C CA . MET A 1 222 ? 7.626 6.236 -20.524 1.00 51.56 222 MET A CA 1
ATOM 1623 C C . MET A 1 222 ? 7.804 4.985 -21.385 1.00 51.56 222 MET A C 1
ATOM 1625 O O . MET A 1 222 ? 8.655 4.943 -22.270 1.00 51.56 222 MET A O 1
ATOM 1629 N N . SER A 1 223 ? 7.017 3.948 -21.134 1.00 44.78 223 SER A N 1
ATOM 1630 C CA . SER A 1 223 ? 7.266 2.599 -21.654 1.00 44.78 223 SER A CA 1
ATOM 1631 C C . SER A 1 223 ? 6.684 2.282 -23.038 1.00 44.78 223 SER A C 1
ATOM 1633 O O . SER A 1 223 ? 6.447 1.123 -23.309 1.00 44.78 223 SER A O 1
ATOM 1635 N N . GLY A 1 224 ? 6.456 3.211 -23.964 1.00 50.69 224 GLY A N 1
ATOM 1636 C CA . GLY A 1 224 ? 5.894 2.822 -25.277 1.00 50.69 224 GLY A CA 1
ATOM 1637 C C . GLY A 1 224 ? 5.560 3.973 -26.210 1.00 50.69 224 GLY A C 1
ATOM 1638 O O . GLY A 1 224 ? 4.574 3.924 -26.934 1.00 50.69 224 GLY A O 1
ATOM 1639 N N . GLY A 1 225 ? 6.355 5.032 -26.146 1.00 48.34 225 GLY A N 1
ATOM 1640 C CA . GLY A 1 225 ? 6.262 6.181 -27.032 1.00 48.34 225 GLY A CA 1
ATOM 1641 C C . GLY A 1 225 ? 7.599 6.905 -27.025 1.00 48.34 225 GLY A C 1
ATOM 1642 O O . GLY A 1 225 ? 8.281 6.924 -26.002 1.00 48.34 225 GLY A O 1
ATOM 1643 N N . SER A 1 226 ? 7.988 7.457 -28.171 1.00 45.38 226 SER A N 1
ATOM 1644 C CA . SER A 1 226 ? 9.189 8.279 -28.330 1.00 45.38 226 SER A CA 1
ATOM 1645 C C . SER A 1 226 ? 9.216 9.412 -27.299 1.00 45.38 226 SER A C 1
ATOM 1647 O O . SER A 1 226 ? 8.290 10.227 -27.250 1.00 45.38 226 SER A O 1
ATOM 1649 N N . THR A 1 227 ? 10.271 9.472 -26.487 1.00 51.97 227 THR A N 1
ATOM 1650 C CA . THR A 1 227 ? 10.460 10.514 -25.472 1.00 51.97 227 THR A CA 1
ATOM 1651 C C . THR A 1 227 ? 11.286 11.642 -26.090 1.00 51.97 227 THR A C 1
ATOM 1653 O O . THR A 1 227 ? 12.460 11.451 -26.407 1.00 51.97 227 THR A O 1
ATOM 1656 N N . PHE A 1 228 ? 10.683 12.817 -26.284 1.00 40.72 228 PHE A N 1
ATOM 1657 C CA . PHE A 1 228 ? 11.378 14.004 -26.794 1.00 40.72 228 PHE A CA 1
ATOM 1658 C C . PHE A 1 228 ? 11.827 14.892 -25.628 1.00 40.72 228 PHE A C 1
ATOM 1660 O O . PHE A 1 228 ? 10.991 15.352 -24.849 1.00 40.72 228 PHE A O 1
ATOM 1667 N N . PHE A 1 229 ? 13.131 15.166 -25.527 1.00 50.88 229 PHE A N 1
ATOM 1668 C CA . PHE A 1 229 ? 13.679 16.173 -24.616 1.00 50.88 229 PHE A CA 1
ATOM 1669 C C . PHE A 1 229 ? 14.318 17.328 -25.388 1.00 50.88 229 PHE A C 1
ATOM 1671 O O . PHE A 1 229 ? 14.725 17.200 -26.541 1.00 50.88 229 PHE A O 1
ATOM 1678 N N . ASN A 1 230 ? 14.383 18.481 -24.725 1.00 35.28 230 ASN A N 1
ATOM 1679 C CA . ASN A 1 230 ? 14.931 19.713 -25.272 1.00 35.28 230 ASN A CA 1
ATOM 1680 C C . ASN A 1 230 ? 16.442 19.556 -25.580 1.00 35.28 230 ASN A C 1
ATOM 1682 O O . ASN A 1 230 ? 17.218 19.119 -24.732 1.00 35.28 230 ASN A O 1
ATOM 1686 N N . SER A 1 231 ? 16.819 19.929 -26.802 1.00 47.38 231 SER A N 1
ATOM 1687 C CA . SER A 1 231 ? 18.156 20.186 -27.373 1.00 47.38 231 SER A CA 1
ATOM 1688 C C . SER A 1 231 ? 19.285 19.138 -27.359 1.00 47.38 231 SER A C 1
ATOM 1690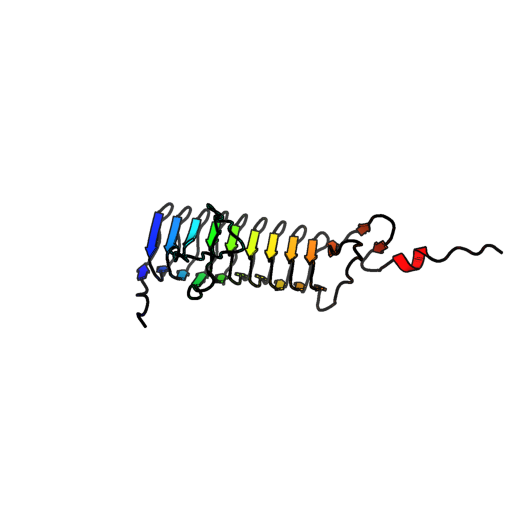 O O . SER A 1 231 ? 20.216 19.345 -28.135 1.00 47.38 231 SER A O 1
ATOM 1692 N N . THR A 1 232 ? 19.291 18.058 -26.563 1.00 50.91 232 THR A N 1
ATOM 1693 C CA . THR A 1 232 ? 20.510 17.202 -26.486 1.00 50.91 232 THR A CA 1
ATOM 1694 C C . THR A 1 232 ? 20.339 15.686 -26.439 1.00 50.91 232 THR A C 1
ATOM 1696 O O . THR A 1 232 ? 21.355 15.000 -26.501 1.00 50.91 232 THR A O 1
ATOM 1699 N N . SER A 1 233 ? 19.133 15.117 -26.363 1.00 49.50 233 SER A N 1
ATOM 1700 C CA . SER A 1 233 ? 18.981 13.655 -26.485 1.00 49.50 233 SER A CA 1
ATOM 1701 C C . SER A 1 233 ? 17.600 13.217 -26.972 1.00 49.50 233 SER A C 1
ATOM 1703 O O . SER A 1 233 ? 16.579 13.800 -26.604 1.00 49.50 233 SER A O 1
ATOM 1705 N N . ILE A 1 234 ? 17.583 12.184 -27.822 1.00 56.78 234 ILE A N 1
ATOM 1706 C CA . ILE A 1 234 ? 16.371 11.573 -28.387 1.00 56.78 234 ILE A CA 1
ATOM 1707 C C . ILE A 1 234 ? 16.433 10.070 -28.126 1.00 56.78 234 ILE A C 1
ATOM 1709 O O . ILE A 1 234 ? 17.382 9.412 -28.543 1.00 56.78 234 ILE A O 1
ATOM 1713 N N . ILE A 1 235 ? 15.405 9.519 -27.478 1.00 58.66 235 ILE A N 1
ATOM 1714 C CA . ILE A 1 235 ? 15.264 8.074 -27.263 1.00 58.66 235 ILE A CA 1
ATOM 1715 C C . ILE A 1 235 ? 13.987 7.608 -27.967 1.00 58.66 235 ILE A C 1
ATOM 1717 O O . ILE A 1 235 ? 12.888 8.068 -27.646 1.00 58.66 235 ILE A O 1
ATOM 1721 N N . ILE A 1 236 ? 14.134 6.689 -28.923 1.00 56.81 236 ILE A N 1
ATOM 1722 C CA . ILE A 1 236 ? 13.027 6.082 -29.679 1.00 56.81 236 ILE A CA 1
ATOM 1723 C C . ILE A 1 236 ? 13.069 4.581 -29.422 1.00 56.81 236 ILE A C 1
ATOM 1725 O O . ILE A 1 236 ? 14.114 3.963 -29.591 1.00 56.81 236 ILE A O 1
ATOM 1729 N N . ASP A 1 237 ? 11.953 4.000 -28.976 1.00 55.31 237 ASP A N 1
ATOM 1730 C CA . ASP A 1 237 ? 11.810 2.552 -28.760 1.00 55.31 237 ASP A CA 1
ATOM 1731 C C . ASP A 1 237 ? 12.956 1.912 -27.960 1.00 55.31 237 ASP A C 1
ATOM 1733 O O . ASP A 1 237 ? 13.426 0.819 -28.264 1.00 55.31 237 ASP A O 1
ATOM 1737 N N . ARG A 1 238 ? 13.392 2.591 -26.888 1.00 50.56 238 ARG A N 1
ATOM 1738 C CA . ARG A 1 238 ? 14.486 2.158 -25.991 1.00 50.56 238 ARG A CA 1
ATOM 1739 C C . ARG A 1 238 ? 15.887 2.199 -26.619 1.00 50.56 238 ARG A C 1
ATOM 1741 O O . ARG A 1 238 ? 16.838 1.748 -25.984 1.00 50.56 238 ARG A O 1
ATOM 1748 N N . VAL A 1 239 ? 16.034 2.767 -27.813 1.00 53.00 239 VAL A N 1
ATOM 1749 C CA . VAL A 1 239 ? 17.326 3.036 -28.451 1.00 53.00 239 VAL A CA 1
ATOM 1750 C C . VAL A 1 239 ? 17.672 4.508 -28.262 1.00 53.00 239 VAL A C 1
ATOM 1752 O O . VAL A 1 239 ? 16.888 5.393 -28.611 1.00 53.00 239 VAL A O 1
ATOM 1755 N N . ASP A 1 240 ? 18.851 4.772 -27.698 1.00 59.66 240 ASP A N 1
ATOM 1756 C CA . ASP A 1 240 ? 19.407 6.121 -27.664 1.00 59.66 240 ASP A CA 1
ATOM 1757 C C . ASP A 1 240 ? 19.833 6.523 -29.082 1.00 59.66 240 ASP A C 1
ATOM 1759 O O . ASP A 1 240 ? 20.780 5.975 -29.651 1.00 59.66 240 ASP A O 1
ATOM 1763 N N . MET A 1 241 ? 19.094 7.466 -29.664 1.00 62.34 241 MET A N 1
ATOM 1764 C CA . MET A 1 241 ? 19.320 7.985 -31.012 1.00 62.34 241 MET A CA 1
ATOM 1765 C C . MET A 1 241 ? 20.258 9.197 -31.018 1.00 62.34 241 MET A C 1
ATOM 1767 O O . MET A 1 241 ? 20.686 9.645 -32.082 1.00 62.34 241 MET A O 1
ATOM 1771 N N . THR A 1 242 ? 20.620 9.713 -29.841 1.00 61.81 242 THR A N 1
ATOM 1772 C CA . THR A 1 242 ? 21.535 10.848 -29.662 1.00 61.81 242 THR A CA 1
ATOM 1773 C C . THR A 1 242 ? 22.853 10.709 -30.443 1.00 61.81 242 THR A C 1
ATOM 1775 O O . THR A 1 242 ? 23.216 11.660 -31.141 1.00 61.81 242 THR A O 1
ATOM 1778 N N . PRO A 1 243 ? 23.561 9.557 -30.437 1.00 59.47 243 PRO A N 1
ATOM 1779 C CA . PRO A 1 243 ? 24.808 9.414 -31.196 1.00 59.47 243 PRO A CA 1
ATOM 1780 C C . PRO A 1 243 ? 24.630 9.477 -32.724 1.00 59.47 243 PRO A C 1
ATOM 1782 O O . PRO A 1 243 ? 25.589 9.790 -33.427 1.00 59.47 243 PRO A O 1
ATOM 1785 N N . PHE A 1 244 ? 23.424 9.252 -33.257 1.00 61.62 244 PHE A N 1
ATOM 1786 C CA . PHE A 1 244 ? 23.152 9.335 -34.700 1.00 61.62 244 PHE A CA 1
ATOM 1787 C C . PHE A 1 244 ? 22.893 10.767 -35.192 1.00 61.62 244 PHE A C 1
ATOM 1789 O O . PHE A 1 244 ? 22.871 11.005 -36.396 1.00 61.62 244 PHE A O 1
ATOM 1796 N N . MET A 1 245 ? 22.744 11.740 -34.287 1.00 58.81 245 MET A N 1
ATOM 1797 C CA . MET A 1 245 ? 22.592 13.155 -34.650 1.00 58.81 245 MET A CA 1
ATOM 1798 C C . MET A 1 245 ? 23.931 13.876 -34.884 1.00 58.81 245 MET A C 1
ATOM 1800 O O . MET A 1 245 ? 23.947 14.962 -35.459 1.00 58.81 245 MET A O 1
ATOM 1804 N N . GLY A 1 246 ? 25.053 13.282 -34.458 1.00 50.66 246 GLY A N 1
ATOM 1805 C CA . GLY A 1 246 ? 26.387 13.894 -34.510 1.00 50.66 246 GLY A CA 1
ATOM 1806 C C . GLY A 1 246 ? 27.176 13.686 -35.809 1.00 50.66 246 GLY A C 1
ATOM 1807 O O . GLY A 1 246 ? 28.255 14.260 -35.951 1.00 50.66 246 GLY A O 1
ATOM 1808 N N . SER A 1 247 ? 26.689 12.895 -36.772 1.00 48.91 247 SER A N 1
ATOM 1809 C CA . SER A 1 247 ? 27.382 12.742 -38.055 1.00 48.91 247 SER A CA 1
ATOM 1810 C C . SER A 1 247 ? 26.987 13.866 -39.009 1.00 48.91 247 SER A C 1
ATOM 1812 O O . SER A 1 247 ? 26.087 13.724 -39.840 1.00 48.91 247 SER A O 1
ATOM 1814 N N . SER A 1 248 ? 27.687 14.993 -38.906 1.00 46.38 248 SER A N 1
ATOM 1815 C CA . SER A 1 248 ? 27.782 15.969 -39.986 1.00 46.38 248 SER A CA 1
ATOM 1816 C C . SER A 1 248 ? 28.111 15.222 -41.281 1.00 46.38 248 SER A C 1
ATOM 1818 O O . SER A 1 248 ? 29.187 14.636 -41.405 1.00 46.38 248 SER A O 1
ATOM 1820 N N . PHE A 1 249 ? 27.195 15.232 -42.251 1.00 45.19 249 PHE A N 1
ATOM 1821 C CA . PHE A 1 249 ? 27.513 14.901 -43.636 1.00 45.19 249 PHE A CA 1
ATOM 1822 C C . PHE A 1 249 ? 28.634 15.848 -44.083 1.00 45.19 249 PHE A C 1
ATOM 1824 O O . PHE A 1 249 ? 28.381 16.996 -44.451 1.00 45.19 249 PHE A O 1
ATOM 1831 N N . SER A 1 250 ? 29.884 15.389 -44.037 1.00 46.72 250 SER A N 1
ATOM 1832 C CA . SER A 1 250 ? 30.964 16.027 -44.779 1.00 46.72 250 SER A CA 1
ATOM 1833 C C . SER A 1 250 ? 30.659 15.794 -46.257 1.00 46.72 250 SER A C 1
ATOM 1835 O O . SER A 1 250 ? 30.888 14.710 -46.794 1.00 46.72 250 SER A O 1
ATOM 1837 N N . ARG A 1 251 ? 30.029 16.787 -46.895 1.00 43.06 251 ARG A N 1
ATOM 1838 C CA . ARG A 1 251 ? 29.929 16.841 -48.354 1.00 43.06 251 ARG A CA 1
ATOM 1839 C C . ARG A 1 251 ? 31.350 16.966 -48.909 1.00 43.06 251 ARG A C 1
ATOM 1841 O O . ARG A 1 251 ? 32.065 17.893 -48.533 1.00 43.06 251 ARG A O 1
ATOM 1848 N N . ARG A 1 252 ? 31.731 16.013 -49.763 1.00 43.56 252 ARG A N 1
ATOM 1849 C CA . ARG A 1 252 ? 32.764 16.218 -50.785 1.00 43.56 252 ARG A CA 1
ATOM 1850 C C . ARG A 1 252 ? 32.286 17.243 -51.805 1.00 43.56 252 ARG A C 1
ATOM 1852 O O . ARG A 1 252 ? 31.057 17.279 -52.046 1.00 43.56 252 ARG A O 1
#

Sequence (252 aa):
MAASKETMIQLIKDSESFEHKGTLHVAESIGAGAKVIVTDGSLIVDGSIHDGAHIELRETPRSYRSGTQIGGLTLGYVSIRCITGGGEPRTLSVLGNVGENVTITSCNADYIVAGEIGRSCYLKTENGNIKVTKVGESSSLISSNGNITCHDVGKHTCLKTSNGTIRAEGVAEQAEVSTNNGDVRVASSQATTKLHTDNGNVYINGTIQPKPMSAYGRSSYMSGGSTFFNSTSIIIDRVDMTPFMGSSFSRR